Protein AF-A0A7X9EVJ6-F1 (afdb_monomer)

Mean predicted aligned error: 3.42 Å

Structure (mmCIF, N/CA/C/O backbone):
data_AF-A0A7X9EVJ6-F1
#
_entry.id   AF-A0A7X9EVJ6-F1
#
loop_
_atom_site.grou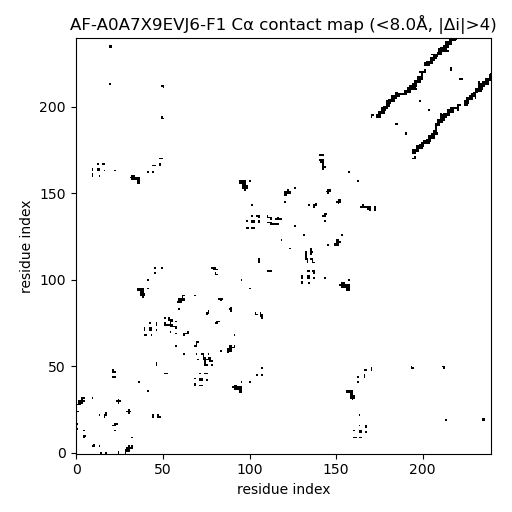p_PDB
_atom_site.id
_atom_site.type_symbol
_atom_site.label_atom_id
_atom_site.label_alt_id
_atom_site.label_comp_id
_atom_site.label_asym_id
_atom_site.label_entity_id
_atom_site.label_seq_id
_atom_site.pdbx_PDB_ins_code
_atom_site.Cartn_x
_atom_site.Cartn_y
_atom_site.Cartn_z
_atom_site.occupancy
_atom_site.B_iso_or_equiv
_atom_site.auth_seq_id
_atom_site.auth_comp_id
_atom_site.auth_asym_id
_atom_site.auth_atom_id
_atom_site.pdbx_PDB_model_num
ATOM 1 N N . MET A 1 1 ? -0.040 -19.674 9.398 1.00 83.44 1 MET A N 1
ATOM 2 C CA . MET A 1 1 ? 1.186 -18.872 9.207 1.00 83.44 1 MET A CA 1
ATOM 3 C C . MET A 1 1 ? 2.094 -19.573 8.208 1.00 83.44 1 MET A C 1
ATOM 5 O O . MET A 1 1 ? 2.160 -20.796 8.297 1.00 83.44 1 MET A O 1
ATOM 9 N N . PRO A 1 2 ? 2.725 -18.859 7.255 1.00 85.44 2 PRO A N 1
ATOM 10 C CA . PRO A 1 2 ? 3.665 -19.465 6.311 1.00 85.44 2 PRO A CA 1
ATOM 11 C C . PRO A 1 2 ? 4.888 -20.074 7.007 1.00 85.44 2 PRO A C 1
ATOM 13 O O . PRO A 1 2 ? 5.356 -19.530 8.006 1.00 85.44 2 PRO A O 1
ATOM 16 N N . ASN A 1 3 ? 5.401 -21.196 6.503 1.00 89.50 3 ASN A N 1
ATOM 17 C CA . ASN A 1 3 ? 6.496 -21.939 7.146 1.00 89.50 3 ASN A CA 1
ATOM 18 C C . ASN A 1 3 ? 7.908 -21.445 6.767 1.00 89.50 3 ASN A C 1
ATOM 20 O O . ASN A 1 3 ? 8.866 -21.718 7.486 1.00 89.50 3 ASN A O 1
ATOM 24 N N . ASP A 1 4 ? 8.035 -20.688 5.680 1.00 93.88 4 ASP A N 1
ATOM 25 C CA . ASP A 1 4 ? 9.288 -20.244 5.056 1.00 93.88 4 ASP A CA 1
ATOM 26 C C . ASP A 1 4 ? 9.713 -18.819 5.452 1.00 93.88 4 ASP A C 1
ATOM 28 O O . ASP A 1 4 ? 10.634 -18.255 4.868 1.00 93.88 4 ASP A O 1
ATOM 32 N N . ILE A 1 5 ? 9.058 -18.225 6.454 1.00 94.31 5 ILE A N 1
ATOM 33 C CA . ILE A 1 5 ? 9.383 -16.876 6.950 1.00 94.31 5 ILE A CA 1
ATOM 34 C C . ILE A 1 5 ? 10.129 -16.890 8.291 1.00 94.31 5 ILE A C 1
ATOM 36 O O . ILE A 1 5 ? 10.526 -15.840 8.796 1.00 94.31 5 ILE A O 1
ATOM 40 N N . SER A 1 6 ? 10.332 -18.060 8.904 1.00 93.19 6 SER A N 1
ATOM 41 C CA . SER A 1 6 ? 11.082 -18.174 10.161 1.00 93.19 6 SER A CA 1
ATOM 42 C C . SER A 1 6 ? 12.533 -17.711 9.977 1.00 93.19 6 SER A C 1
ATOM 44 O O . SER A 1 6 ? 13.203 -18.129 9.038 1.00 93.19 6 SER A O 1
ATOM 46 N N . GLY A 1 7 ? 13.010 -16.807 10.840 1.00 94.19 7 GLY A N 1
ATOM 47 C CA . GLY A 1 7 ? 14.344 -16.196 10.725 1.00 94.19 7 GLY A CA 1
ATOM 48 C C . GLY A 1 7 ? 14.505 -15.165 9.596 1.00 94.19 7 GLY A C 1
ATOM 49 O O . GLY A 1 7 ? 15.543 -14.512 9.519 1.00 94.19 7 GLY A O 1
ATOM 50 N N . HIS A 1 8 ? 13.490 -14.970 8.749 1.00 96.56 8 HIS A N 1
ATOM 51 C CA . HIS A 1 8 ? 13.529 -13.997 7.663 1.00 96.56 8 HIS A CA 1
ATOM 52 C C . HIS A 1 8 ? 13.356 -12.563 8.198 1.00 96.56 8 HIS A C 1
ATOM 54 O O . HIS A 1 8 ? 12.515 -12.304 9.059 1.00 96.56 8 HIS A O 1
ATOM 60 N N . TRP A 1 9 ? 14.102 -11.593 7.659 1.00 96.12 9 TRP A N 1
ATOM 61 C CA . TRP A 1 9 ? 14.088 -10.196 8.132 1.00 96.12 9 TRP A CA 1
ATOM 62 C C . TRP A 1 9 ? 12.692 -9.545 8.071 1.00 96.12 9 TRP A C 1
ATOM 64 O O . TRP A 1 9 ? 12.343 -8.722 8.913 1.00 96.12 9 TRP A O 1
ATOM 74 N N . ALA A 1 10 ? 11.870 -9.956 7.102 1.00 96.94 10 ALA A N 1
ATOM 75 C CA . ALA A 1 10 ? 10.500 -9.476 6.921 1.00 96.94 10 ALA A CA 1
ATOM 76 C C . ALA A 1 10 ? 9.439 -10.227 7.751 1.00 96.94 10 ALA A C 1
ATOM 78 O O . ALA A 1 10 ? 8.259 -9.913 7.619 1.00 96.94 10 ALA A O 1
ATOM 79 N N . HIS A 1 11 ? 9.819 -11.209 8.584 1.00 96.81 11 HIS A N 1
ATOM 80 C CA . HIS A 1 11 ? 8.883 -12.094 9.295 1.00 96.81 11 HIS A CA 1
ATOM 81 C C . HIS A 1 11 ? 7.750 -11.329 9.977 1.00 96.81 11 HIS A C 1
ATOM 83 O O . HIS A 1 11 ? 6.585 -11.588 9.694 1.00 96.81 11 HIS A O 1
ATOM 89 N N . LYS A 1 12 ? 8.090 -10.370 10.848 1.00 96.25 12 LYS A N 1
ATOM 90 C CA . LYS A 1 12 ? 7.106 -9.641 11.665 1.00 96.25 12 LYS A CA 1
ATOM 91 C C . LYS A 1 12 ? 6.096 -8.873 10.814 1.00 96.25 12 LYS A C 1
ATOM 93 O O . LYS A 1 12 ? 4.912 -8.867 11.124 1.00 96.25 12 LYS A O 1
ATOM 98 N N . HIS A 1 13 ? 6.558 -8.271 9.722 1.00 97.38 13 HIS A N 1
ATOM 99 C CA . HIS A 1 13 ? 5.696 -7.533 8.802 1.00 97.38 13 HIS A CA 1
ATOM 100 C C . HIS A 1 13 ? 4.793 -8.469 7.997 1.00 97.38 13 HIS A C 1
ATOM 102 O O . HIS A 1 13 ? 3.608 -8.199 7.823 1.00 97.38 13 HIS A O 1
ATOM 108 N N . ILE A 1 14 ? 5.325 -9.608 7.542 1.00 97.31 14 ILE A N 1
ATOM 109 C CA . ILE A 1 14 ? 4.525 -10.617 6.842 1.00 97.31 14 ILE A CA 1
ATOM 110 C C . ILE A 1 14 ? 3.455 -11.181 7.785 1.00 97.31 14 ILE A C 1
ATOM 112 O O . ILE A 1 14 ? 2.291 -11.261 7.405 1.00 97.31 14 ILE A O 1
ATOM 116 N N . GLU A 1 15 ? 3.823 -11.517 9.020 1.00 95.19 15 GLU A N 1
ATOM 117 C CA . GLU A 1 15 ? 2.893 -11.976 10.054 1.00 95.19 15 GLU A CA 1
ATOM 118 C C . GLU A 1 15 ? 1.805 -10.947 10.357 1.00 95.19 15 GLU A C 1
ATOM 120 O O . GLU A 1 15 ? 0.622 -11.285 10.303 1.00 95.19 15 GLU A O 1
ATOM 125 N N . SER A 1 16 ? 2.188 -9.687 10.569 1.00 95.00 16 SER A N 1
ATOM 126 C CA . SER A 1 16 ? 1.264 -8.566 10.755 1.00 95.00 16 SER A CA 1
ATOM 127 C C . SER A 1 16 ? 0.256 -8.467 9.606 1.00 95.00 16 SER A C 1
ATOM 129 O O . SER A 1 16 ? -0.956 -8.417 9.829 1.00 95.00 16 SER A O 1
ATOM 131 N N . MET A 1 17 ? 0.722 -8.488 8.358 1.00 95.56 17 MET A N 1
ATOM 132 C CA . MET A 1 17 ? -0.159 -8.352 7.198 1.00 95.56 17 MET A CA 1
ATOM 133 C C . MET A 1 17 ? -1.040 -9.581 6.950 1.00 95.56 17 MET A C 1
ATOM 135 O O . MET A 1 17 ? -2.153 -9.425 6.441 1.00 95.56 17 MET A O 1
ATOM 139 N N . VAL A 1 18 ? -0.577 -10.785 7.302 1.00 94.00 18 VAL A N 1
ATOM 140 C CA . VAL A 1 18 ? -1.396 -12.007 7.272 1.00 94.00 18 VAL A CA 1
ATOM 141 C C . VAL A 1 18 ? -2.488 -11.934 8.339 1.00 94.00 18 VAL A C 1
ATOM 143 O O . VAL A 1 18 ? -3.651 -12.178 8.025 1.00 94.00 18 VAL A O 1
ATOM 146 N N . ALA A 1 19 ? -2.152 -11.536 9.570 1.00 92.44 19 ALA A N 1
ATOM 147 C CA . ALA A 1 19 ? -3.117 -11.375 10.661 1.00 92.44 19 ALA A CA 1
ATOM 148 C C . ALA A 1 19 ? -4.181 -10.310 10.348 1.00 92.44 19 ALA A C 1
ATOM 150 O O . ALA A 1 19 ? -5.348 -10.458 10.701 1.00 92.44 19 ALA A O 1
ATOM 151 N N . GLN A 1 20 ? -3.792 -9.261 9.624 1.00 92.50 20 GLN A N 1
ATOM 152 C CA . GLN A 1 20 ? -4.694 -8.212 9.147 1.00 92.50 20 GLN A CA 1
ATOM 153 C C . GLN A 1 20 ? -5.499 -8.608 7.893 1.00 92.50 20 GLN A C 1
ATOM 155 O O . GLN A 1 20 ? -6.314 -7.816 7.423 1.00 92.50 20 GLN A O 1
ATOM 160 N N . GLY A 1 21 ? -5.285 -9.807 7.339 1.00 90.19 21 GLY A N 1
ATOM 161 C CA . GLY A 1 21 ? -5.998 -10.316 6.163 1.00 90.19 21 GLY A CA 1
ATOM 162 C C . GLY A 1 21 ? -5.628 -9.629 4.843 1.00 90.19 21 GLY A C 1
ATOM 163 O O . GLY A 1 21 ? -6.365 -9.735 3.864 1.00 90.19 21 GLY A O 1
ATOM 164 N N . VAL A 1 22 ? -4.504 -8.907 4.798 1.00 91.12 22 VAL A N 1
ATOM 165 C CA . VAL A 1 22 ? -4.089 -8.115 3.628 1.00 91.12 22 VAL A CA 1
ATOM 166 C C . VAL A 1 22 ? -3.344 -8.971 2.606 1.00 91.12 22 VAL A C 1
ATOM 168 O O . VAL A 1 22 ? -3.509 -8.786 1.399 1.00 91.12 22 VAL A O 1
ATOM 171 N N . ILE A 1 23 ? -2.526 -9.912 3.080 1.00 92.12 23 ILE A N 1
ATOM 172 C CA . ILE A 1 23 ? -1.766 -10.843 2.240 1.00 92.12 23 ILE A CA 1
ATOM 173 C C . ILE A 1 23 ? -1.996 -12.282 2.689 1.00 92.12 23 ILE A C 1
ATOM 175 O O . ILE A 1 23 ? -2.332 -12.543 3.841 1.00 92.12 23 ILE A O 1
ATOM 179 N N . ALA A 1 24 ? -1.763 -13.220 1.776 1.00 87.06 24 ALA A N 1
ATOM 180 C CA . ALA A 1 24 ? -1.822 -14.648 2.050 1.00 87.06 24 ALA A CA 1
ATOM 181 C C . ALA A 1 24 ? -0.595 -15.372 1.474 1.00 87.06 24 ALA A C 1
ATOM 183 O O . ALA A 1 24 ? 0.042 -14.918 0.512 1.00 87.06 24 ALA A O 1
ATOM 184 N N . GLY A 1 25 ? -0.263 -16.504 2.095 1.00 83.75 25 GLY A N 1
ATOM 185 C CA . GLY A 1 25 ? 0.642 -17.496 1.523 1.00 83.75 25 GLY A CA 1
ATOM 186 C C . GLY A 1 25 ? -0.042 -18.323 0.432 1.00 83.75 25 GLY A C 1
ATOM 187 O O . GLY A 1 25 ? -1.223 -18.150 0.132 1.00 83.75 25 GLY A O 1
ATOM 188 N N . TYR A 1 26 ? 0.717 -19.231 -0.157 1.00 86.62 26 TYR A N 1
ATOM 189 C CA . TYR A 1 26 ? 0.247 -20.210 -1.122 1.00 86.62 26 TYR A CA 1
ATOM 190 C C . TYR A 1 26 ? -0.420 -21.406 -0.417 1.00 86.62 26 TYR A C 1
ATOM 192 O O . TYR A 1 26 ? -0.162 -21.650 0.766 1.00 86.62 26 TYR A O 1
ATOM 200 N N . PRO A 1 27 ? -1.247 -22.197 -1.133 1.00 87.81 27 PRO A N 1
ATOM 201 C CA . PRO A 1 27 ? -1.872 -23.402 -0.576 1.00 87.81 27 PRO A CA 1
ATOM 202 C C . PRO A 1 27 ? -0.877 -24.458 -0.069 1.00 87.81 27 PRO A C 1
ATOM 204 O O . PRO A 1 27 ? -1.240 -25.287 0.758 1.00 87.81 27 PRO A O 1
ATOM 207 N N . ASP A 1 28 ? 0.372 -24.415 -0.543 1.00 90.00 28 ASP A N 1
ATOM 208 C CA . ASP A 1 28 ? 1.472 -25.282 -0.098 1.00 90.00 28 ASP A CA 1
ATOM 209 C C . ASP A 1 28 ? 2.076 -24.867 1.263 1.00 90.00 28 ASP A C 1
ATOM 211 O O . ASP A 1 28 ? 3.003 -25.509 1.753 1.00 90.00 28 ASP A O 1
ATOM 215 N N . GLY A 1 29 ? 1.556 -23.803 1.884 1.00 88.38 29 GLY A N 1
ATOM 216 C CA . GLY A 1 29 ? 2.016 -23.293 3.174 1.00 88.38 29 GLY A CA 1
ATOM 217 C C . GLY A 1 29 ? 3.203 -22.327 3.097 1.00 88.38 29 GLY A C 1
ATOM 218 O O . GLY A 1 29 ? 3.654 -21.868 4.146 1.00 88.38 29 GLY A O 1
ATOM 219 N N . THR A 1 30 ? 3.684 -21.981 1.900 1.00 93.94 30 THR A N 1
ATOM 220 C CA . THR A 1 30 ? 4.798 -21.037 1.699 1.00 93.94 30 THR A CA 1
ATOM 221 C C . THR A 1 30 ? 4.315 -19.604 1.478 1.00 93.94 30 THR A C 1
ATOM 223 O O . THR A 1 30 ? 3.186 -19.360 1.054 1.00 93.94 30 THR A O 1
ATOM 226 N N . PHE A 1 31 ? 5.166 -18.614 1.733 1.00 95.12 31 PHE A N 1
ATOM 227 C CA . PHE A 1 31 ? 4.948 -17.223 1.347 1.00 95.12 31 PHE A CA 1
ATOM 228 C C . PHE A 1 31 ? 5.759 -16.841 0.108 1.00 95.12 31 PHE A C 1
ATOM 230 O O . PHE A 1 31 ? 5.258 -16.064 -0.711 1.00 95.12 31 PHE A O 1
ATOM 237 N N . ARG A 1 32 ? 6.955 -17.424 -0.042 1.00 96.25 32 ARG A N 1
ATOM 238 C CA . ARG A 1 32 ? 7.987 -17.130 -1.047 1.00 96.25 32 ARG A CA 1
ATOM 239 C C . ARG A 1 32 ? 8.483 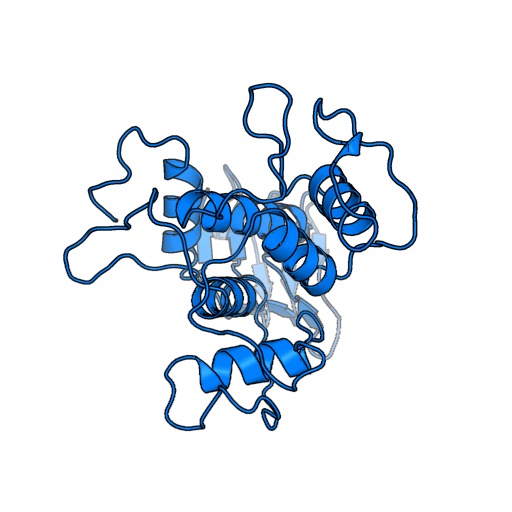-15.681 -0.946 1.00 96.25 32 ARG A C 1
ATOM 241 O O . ARG A 1 32 ? 8.273 -14.899 -1.874 1.00 96.25 32 ARG A O 1
ATOM 248 N N . PRO A 1 33 ? 9.081 -15.292 0.200 1.00 97.00 33 PRO A N 1
ATOM 249 C CA . PRO A 1 33 ? 9.426 -13.900 0.502 1.00 97.00 33 PRO A CA 1
ATOM 250 C C . PRO A 1 33 ? 10.410 -13.273 -0.496 1.00 97.00 33 PRO A C 1
ATOM 252 O O . PRO A 1 33 ? 10.288 -12.085 -0.798 1.00 97.00 33 PRO A O 1
ATOM 255 N N . ASP A 1 34 ? 11.340 -14.062 -1.030 1.00 97.38 34 ASP A N 1
ATOM 256 C CA . ASP A 1 34 ? 12.419 -13.567 -1.892 1.00 97.38 34 ASP A CA 1
ATOM 257 C C . ASP A 1 34 ? 12.065 -13.532 -3.381 1.00 97.38 34 ASP A C 1
ATOM 259 O O . ASP A 1 34 ? 12.804 -12.955 -4.178 1.00 97.38 34 ASP A O 1
ATOM 263 N N . ASN A 1 35 ? 10.915 -14.087 -3.773 1.00 97.56 35 ASN A N 1
ATOM 264 C CA . ASN A 1 35 ? 10.471 -14.025 -5.159 1.00 97.56 35 ASN A CA 1
ATOM 265 C C . ASN A 1 35 ? 10.132 -12.582 -5.540 1.00 97.56 35 ASN A C 1
ATOM 267 O O . ASN A 1 35 ? 9.437 -11.883 -4.794 1.00 97.56 35 ASN A O 1
ATOM 271 N N . ALA A 1 36 ? 10.580 -12.161 -6.723 1.00 98.25 36 ALA A N 1
ATOM 272 C CA . ALA A 1 36 ? 10.094 -10.940 -7.345 1.00 98.25 36 ALA A CA 1
ATOM 273 C C . ALA A 1 36 ? 8.582 -11.041 -7.595 1.00 98.25 36 ALA A C 1
ATOM 275 O O . ALA A 1 36 ? 8.053 -12.128 -7.840 1.00 98.25 36 ALA A O 1
ATOM 276 N N . ILE A 1 37 ? 7.894 -9.904 -7.504 1.00 97.81 37 ILE A N 1
ATOM 277 C CA . ILE A 1 37 ? 6.460 -9.819 -7.788 1.00 97.81 37 ILE A CA 1
ATOM 278 C C . ILE A 1 37 ? 6.191 -9.021 -9.055 1.00 97.81 37 ILE A C 1
ATOM 280 O O . ILE A 1 37 ? 6.915 -8.090 -9.422 1.00 97.81 37 ILE A O 1
ATOM 284 N N . THR A 1 38 ? 5.094 -9.368 -9.704 1.00 98.50 38 THR A N 1
ATOM 285 C CA . THR A 1 38 ? 4.561 -8.664 -10.863 1.00 98.50 38 THR A CA 1
ATOM 286 C C . THR A 1 38 ? 3.884 -7.351 -10.468 1.00 98.50 38 THR A C 1
ATOM 288 O O . THR A 1 38 ? 3.471 -7.133 -9.323 1.00 98.50 38 THR A O 1
ATOM 291 N N . ARG A 1 39 ? 3.714 -6.459 -11.447 1.00 98.44 39 ARG A N 1
ATOM 292 C CA . ARG A 1 39 ? 2.950 -5.214 -11.281 1.00 98.44 39 ARG A CA 1
ATOM 293 C C . ARG A 1 39 ? 1.509 -5.481 -10.844 1.00 98.44 39 ARG A C 1
ATOM 295 O O . ARG A 1 39 ? 1.000 -4.761 -9.987 1.00 98.44 39 ARG A O 1
ATOM 302 N N . ALA A 1 40 ? 0.867 -6.512 -11.394 1.00 98.31 40 ALA A N 1
ATOM 303 C CA . ALA A 1 40 ? -0.484 -6.918 -11.015 1.00 98.31 40 ALA A CA 1
ATOM 304 C C . ALA A 1 40 ? -0.574 -7.384 -9.553 1.00 98.31 40 ALA A C 1
ATOM 306 O O . ALA A 1 40 ? -1.488 -6.979 -8.831 1.00 98.31 40 ALA A O 1
ATOM 307 N N . GLU A 1 41 ? 0.388 -8.184 -9.087 1.00 97.75 41 GLU A N 1
ATOM 308 C CA . GLU A 1 41 ? 0.444 -8.620 -7.688 1.00 97.75 41 GLU A CA 1
ATOM 309 C C . GLU A 1 41 ? 0.642 -7.436 -6.741 1.00 97.75 41 GLU A C 1
ATOM 311 O O . GLU A 1 41 ? -0.086 -7.316 -5.753 1.00 97.75 41 GLU A O 1
ATOM 316 N N . PHE A 1 42 ? 1.551 -6.512 -7.066 1.00 98.31 42 PHE A N 1
ATOM 317 C CA . PHE A 1 42 ? 1.779 -5.328 -6.238 1.00 98.31 42 PHE A CA 1
ATOM 318 C C . PHE A 1 42 ? 0.540 -4.425 -6.153 1.00 98.31 42 PHE A C 1
ATOM 320 O O . PHE A 1 42 ? 0.146 -4.009 -5.063 1.00 98.31 42 PHE A O 1
ATOM 327 N N . VAL A 1 43 ? -0.133 -4.181 -7.282 1.00 98.19 43 VAL A N 1
ATOM 328 C CA . VAL A 1 43 ? -1.415 -3.457 -7.336 1.00 98.19 43 VAL A CA 1
ATOM 329 C C . VAL A 1 43 ? -2.476 -4.133 -6.465 1.00 98.19 43 VAL A C 1
ATOM 331 O O . VAL A 1 43 ? -3.159 -3.474 -5.681 1.00 98.19 43 VAL A O 1
ATOM 334 N N . SER A 1 44 ? -2.582 -5.459 -6.540 1.00 97.75 44 SER A N 1
ATOM 335 C CA . SER A 1 44 ? -3.513 -6.228 -5.716 1.00 97.75 44 SER A CA 1
ATOM 336 C C . SER A 1 44 ? -3.203 -6.074 -4.214 1.00 97.75 44 SER A C 1
ATOM 338 O O . SER A 1 44 ? -4.118 -5.924 -3.401 1.00 97.75 44 SER A O 1
ATOM 340 N N . MET A 1 45 ? -1.922 -6.030 -3.830 1.00 97.88 45 MET A N 1
ATOM 341 C CA . MET A 1 45 ? -1.499 -5.763 -2.448 1.00 97.88 45 MET A CA 1
ATOM 342 C C . MET A 1 45 ? -1.801 -4.320 -2.001 1.00 97.88 45 MET A C 1
ATOM 344 O O . MET A 1 45 ? -2.239 -4.128 -0.865 1.00 97.88 45 MET A O 1
ATOM 348 N N . ILE A 1 46 ? -1.639 -3.314 -2.872 1.00 98.31 46 ILE A N 1
ATOM 349 C CA . ILE A 1 46 ? -2.013 -1.912 -2.593 1.00 98.31 46 ILE A CA 1
ATOM 350 C C . ILE A 1 46 ? -3.527 -1.788 -2.380 1.00 98.31 46 ILE A C 1
ATOM 352 O O . ILE A 1 46 ? -3.959 -1.187 -1.395 1.00 98.31 46 ILE A O 1
ATOM 356 N N . ASN A 1 47 ? -4.341 -2.375 -3.264 1.00 97.38 47 ASN A N 1
ATOM 357 C CA . ASN A 1 47 ? -5.801 -2.304 -3.161 1.00 97.38 47 ASN A CA 1
ATOM 358 C C . ASN A 1 47 ? -6.311 -2.869 -1.835 1.00 97.38 47 ASN A C 1
ATOM 360 O O . ASN A 1 47 ? -7.135 -2.230 -1.183 1.00 97.38 47 ASN A O 1
ATOM 364 N N . ARG A 1 48 ? -5.789 -4.028 -1.408 1.00 95.81 48 ARG A N 1
ATOM 365 C CA . ARG A 1 48 ? -6.133 -4.622 -0.106 1.00 95.81 48 ARG A CA 1
ATOM 366 C C . ARG A 1 48 ? -5.613 -3.788 1.063 1.00 95.81 48 ARG A C 1
ATOM 368 O O . ARG A 1 48 ? -6.311 -3.631 2.055 1.00 95.81 48 ARG A O 1
ATOM 375 N N . SER A 1 49 ? -4.415 -3.222 0.932 1.00 96.50 49 SER A N 1
ATOM 376 C CA . SER A 1 49 ? -3.791 -2.398 1.973 1.00 96.50 49 SER A CA 1
ATOM 377 C C . SER A 1 49 ? -4.578 -1.131 2.306 1.00 96.50 49 SER A C 1
ATOM 379 O O . SER A 1 49 ? -4.606 -0.723 3.469 1.00 96.50 49 SER A O 1
ATOM 381 N N . PHE A 1 50 ? -5.197 -0.509 1.299 1.00 95.62 50 PHE A N 1
ATOM 382 C CA . PHE A 1 50 ? -5.831 0.808 1.421 1.00 95.62 50 PHE A CA 1
ATOM 383 C C . PHE A 1 50 ? -7.310 0.832 1.022 1.00 95.62 50 PHE A C 1
ATOM 385 O O . PHE A 1 50 ? -7.865 1.911 0.827 1.00 95.62 50 PHE A O 1
ATOM 392 N N . TYR A 1 51 ? -7.944 -0.340 0.934 1.00 92.50 51 TYR A N 1
ATOM 393 C CA . TYR A 1 51 ? -9.390 -0.502 0.744 1.00 92.50 51 TYR A CA 1
ATOM 394 C C . TYR A 1 51 ? -9.916 0.186 -0.526 1.00 92.50 51 TYR A C 1
ATOM 396 O O . TYR A 1 51 ? -11.000 0.772 -0.551 1.00 92.50 51 TYR A O 1
ATOM 404 N N . PHE A 1 52 ? -9.150 0.117 -1.617 1.00 94.38 52 PHE A N 1
ATOM 405 C CA . PHE A 1 52 ? -9.599 0.627 -2.911 1.00 94.38 52 PHE A CA 1
ATOM 406 C C . PHE A 1 52 ? -10.594 -0.353 -3.537 1.00 94.38 52 PHE A C 1
ATOM 408 O O . PHE A 1 52 ? -10.210 -1.332 -4.170 1.00 94.38 52 PHE A O 1
ATOM 415 N N . MET A 1 53 ? -11.889 -0.094 -3.337 1.00 90.38 53 MET A N 1
ATOM 416 C CA . MET A 1 53 ? -12.965 -1.014 -3.738 1.00 90.38 53 MET A CA 1
ATOM 417 C C . MET A 1 53 ? -13.664 -0.622 -5.043 1.00 90.38 53 MET A C 1
ATOM 419 O O . MET A 1 53 ? -14.208 -1.488 -5.731 1.00 90.38 53 MET A O 1
ATOM 423 N N . GLN A 1 54 ? -13.656 0.668 -5.387 1.00 93.12 54 GLN A N 1
ATOM 424 C CA . GLN A 1 54 ? -14.337 1.181 -6.575 1.00 93.12 54 GLN A CA 1
ATOM 425 C C . GLN A 1 54 ? -13.612 0.735 -7.841 1.00 93.12 54 GLN A C 1
ATOM 427 O O . GLN A 1 54 ? -12.393 0.842 -7.916 1.00 93.12 54 GLN A O 1
ATOM 432 N N . LYS A 1 55 ? -14.361 0.260 -8.837 1.00 92.44 55 LYS A N 1
ATOM 433 C CA . LYS A 1 55 ? -13.828 -0.195 -10.124 1.00 92.44 55 LYS A CA 1
ATOM 434 C C . LYS A 1 55 ? -14.532 0.504 -11.278 1.00 92.44 55 LYS A C 1
ATOM 436 O O . LYS A 1 55 ? -15.715 0.821 -11.179 1.00 92.44 55 LYS A O 1
ATOM 441 N N . GLY A 1 56 ? -13.796 0.713 -12.360 1.00 89.75 56 GLY A N 1
ATOM 442 C CA . GLY A 1 56 ? -14.308 1.249 -13.616 1.00 89.75 56 GLY A CA 1
ATOM 443 C C . GLY A 1 56 ? -13.914 0.365 -14.791 1.00 89.75 56 GLY A C 1
ATOM 444 O O . GLY A 1 56 ? -13.447 -0.757 -14.603 1.00 89.75 56 GLY A O 1
ATOM 445 N N . PHE A 1 57 ? -14.091 0.887 -16.000 1.00 90.75 57 PHE A N 1
ATOM 446 C CA . PHE A 1 57 ? -13.621 0.228 -17.213 1.00 90.75 57 PHE A CA 1
ATOM 447 C C . PHE A 1 57 ? -12.099 0.312 -17.314 1.00 90.75 57 PHE A C 1
ATOM 449 O O . PHE A 1 57 ? -11.511 1.366 -17.062 1.00 90.75 57 PHE A O 1
ATOM 456 N N . VAL A 1 58 ? -11.462 -0.798 -17.679 1.00 92.44 58 VAL A N 1
ATOM 457 C CA . VAL A 1 58 ? -10.027 -0.830 -17.970 1.00 92.44 58 VAL A CA 1
ATOM 458 C C . VAL A 1 58 ? -9.819 -0.522 -19.448 1.00 92.44 58 VAL A C 1
ATOM 460 O O . VAL A 1 58 ? -10.536 -1.039 -20.300 1.00 92.44 58 VAL A O 1
ATOM 463 N N . HIS A 1 59 ? -8.838 0.328 -19.750 1.00 90.38 59 HIS A N 1
ATOM 464 C CA . HIS A 1 59 ? -8.538 0.760 -21.120 1.00 90.38 59 HIS A CA 1
ATOM 465 C C . HIS A 1 59 ? -7.184 0.256 -21.637 1.00 90.38 59 HIS A C 1
ATOM 467 O O . HIS A 1 59 ? -6.728 0.707 -22.686 1.00 90.38 59 HIS A O 1
ATOM 473 N N . TYR A 1 60 ? -6.526 -0.646 -20.904 1.00 97.12 60 TYR A N 1
ATOM 474 C CA . TYR A 1 60 ? -5.236 -1.198 -21.306 1.00 97.12 60 TYR A CA 1
ATOM 475 C C . TYR A 1 60 ? -5.411 -2.373 -22.265 1.00 97.12 60 TYR A C 1
ATOM 477 O O . TYR A 1 60 ? -6.223 -3.261 -22.017 1.00 97.12 60 TYR A O 1
ATOM 485 N N . SER A 1 61 ? -4.637 -2.385 -23.349 1.00 97.19 61 SER A N 1
ATOM 486 C CA . SER A 1 61 ? -4.737 -3.403 -24.407 1.00 97.19 61 SER A CA 1
ATOM 487 C C . SER A 1 61 ? -4.295 -4.802 -23.964 1.00 97.19 61 SER A C 1
ATOM 489 O O . SER A 1 61 ? -4.678 -5.790 -24.584 1.00 97.19 61 SER A O 1
ATOM 491 N N . ASP A 1 62 ? -3.515 -4.889 -22.887 1.00 98.00 62 ASP A N 1
ATOM 492 C CA . ASP A 1 62 ? -2.965 -6.112 -22.300 1.00 98.00 62 ASP A CA 1
ATOM 493 C C . ASP A 1 62 ? -3.650 -6.514 -20.979 1.00 98.00 62 ASP A C 1
ATOM 495 O O . ASP A 1 62 ? -3.075 -7.257 -20.182 1.00 98.00 62 ASP A O 1
ATOM 499 N N . VAL A 1 63 ? -4.866 -6.009 -20.734 1.00 98.00 63 VAL A N 1
ATOM 500 C CA . VAL A 1 63 ? -5.688 -6.351 -19.565 1.00 98.00 63 VAL A CA 1
ATOM 501 C C . VAL A 1 63 ? -7.115 -6.672 -20.013 1.00 98.00 63 VAL A C 1
ATOM 503 O O . VAL A 1 63 ? -7.921 -5.775 -20.256 1.00 98.00 63 VAL A O 1
ATOM 506 N N . GLY A 1 64 ? -7.433 -7.961 -20.119 1.00 97.31 64 GLY A N 1
ATOM 507 C CA . GLY A 1 64 ? -8.748 -8.462 -20.515 1.00 97.31 64 GLY A CA 1
ATOM 508 C C . GLY A 1 64 ? -9.667 -8.743 -19.324 1.00 97.31 64 GLY A C 1
ATOM 509 O O . GLY A 1 64 ? -9.207 -9.065 -18.233 1.00 97.31 64 GLY A O 1
ATOM 510 N N . GLU A 1 65 ? -10.989 -8.681 -19.525 1.00 95.56 65 GLU A N 1
ATOM 511 C CA . GLU A 1 65 ? -11.992 -8.902 -18.459 1.00 95.56 65 GLU A CA 1
ATOM 512 C C . GLU A 1 65 ? -11.903 -10.280 -17.778 1.00 95.56 65 GLU A C 1
ATOM 514 O O . GLU A 1 65 ? -12.322 -10.430 -16.629 1.00 95.56 65 GLU A O 1
ATOM 519 N N . GLY A 1 66 ? -11.351 -11.278 -18.475 1.00 96.50 66 GLY A N 1
ATOM 520 C CA . GLY A 1 66 ? -11.124 -12.626 -17.947 1.00 96.50 66 GLY A CA 1
ATOM 521 C C . GLY A 1 66 ? -9.859 -12.777 -17.096 1.00 96.50 66 GLY A C 1
ATOM 522 O O . GLY A 1 66 ? -9.682 -13.821 -16.469 1.00 96.50 66 GLY A O 1
ATOM 523 N N . ASP A 1 67 ? -8.984 -11.769 -17.052 1.00 97.62 67 ASP A N 1
ATOM 524 C CA . ASP A 1 67 ? -7.744 -11.843 -16.286 1.00 97.62 67 ASP A CA 1
ATOM 525 C C . ASP A 1 67 ? -8.016 -11.729 -14.784 1.00 97.62 67 ASP A C 1
ATOM 527 O O . ASP A 1 67 ? -8.775 -10.871 -14.323 1.00 97.62 67 ASP A O 1
ATOM 531 N N . TRP A 1 68 ? -7.317 -12.536 -13.980 1.00 97.50 68 TRP A N 1
ATOM 532 C CA . TRP A 1 68 ? -7.453 -12.507 -12.518 1.00 97.50 68 TRP A CA 1
ATOM 533 C C . TRP A 1 68 ? -7.171 -11.113 -11.927 1.00 97.50 68 TRP A C 1
ATOM 535 O O . TRP A 1 68 ? -7.738 -10.741 -10.898 1.00 97.50 68 TRP A O 1
ATOM 545 N N . PHE A 1 69 ? -6.318 -10.329 -12.595 1.00 97.25 69 PHE A N 1
ATOM 546 C CA . PHE A 1 69 ? -5.931 -8.982 -12.188 1.00 97.25 69 PHE A CA 1
ATOM 547 C C . PHE A 1 69 ? -6.827 -7.875 -12.753 1.00 97.25 69 PHE A C 1
ATOM 549 O O . PHE A 1 69 ? -6.641 -6.722 -12.365 1.00 97.25 69 PHE A O 1
ATOM 556 N N . TYR A 1 70 ? -7.809 -8.175 -13.614 1.00 98.19 70 TYR A N 1
ATOM 557 C CA . TYR A 1 70 ? -8.648 -7.156 -14.260 1.00 98.19 70 TYR A CA 1
ATOM 558 C C . TYR A 1 70 ? -9.269 -6.191 -13.246 1.00 98.19 70 TYR A C 1
ATOM 560 O O . TYR A 1 70 ? -9.095 -4.975 -13.326 1.00 98.19 70 TYR A O 1
ATOM 568 N N 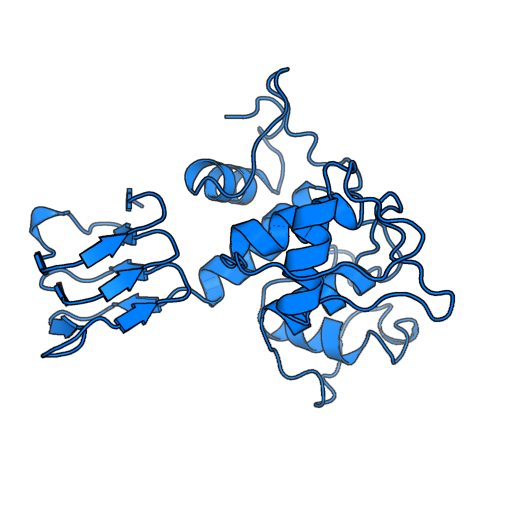. ASN A 1 71 ? -9.938 -6.739 -12.224 1.00 97.69 71 ASN A N 1
ATOM 569 C CA . ASN A 1 71 ? -10.581 -5.927 -11.189 1.00 97.69 71 ASN A CA 1
ATOM 570 C C . ASN A 1 71 ? -9.564 -5.132 -10.356 1.00 97.69 71 ASN A C 1
ATOM 572 O O . ASN A 1 71 ? -9.895 -4.057 -9.858 1.00 97.69 71 ASN A O 1
ATOM 576 N N . GLU A 1 72 ? -8.340 -5.635 -10.196 1.00 97.81 72 GLU A N 1
ATOM 577 C CA . GLU A 1 72 ? -7.305 -4.950 -9.422 1.00 97.81 72 GLU A CA 1
ATOM 578 C C . GLU A 1 72 ? -6.745 -3.750 -10.184 1.00 97.81 72 GLU A C 1
ATOM 580 O O . GLU A 1 72 ? -6.622 -2.662 -9.618 1.00 97.81 72 GLU A O 1
ATOM 585 N N . VAL A 1 73 ? -6.507 -3.912 -11.484 1.00 98.12 73 VAL A N 1
ATOM 586 C CA . VAL A 1 73 ? -6.116 -2.821 -12.381 1.00 98.12 73 VAL A CA 1
ATOM 587 C C . VAL A 1 73 ? -7.240 -1.788 -12.500 1.00 98.12 73 VAL A C 1
ATOM 589 O O . VAL A 1 73 ? -6.980 -0.589 -12.411 1.00 98.12 73 VAL A O 1
ATOM 592 N N . ALA A 1 74 ? -8.499 -2.228 -12.601 1.00 97.88 74 ALA A N 1
ATOM 593 C CA . ALA A 1 74 ? -9.665 -1.345 -12.631 1.00 97.88 74 ALA A CA 1
ATOM 594 C C . ALA A 1 74 ? -9.756 -0.454 -11.383 1.00 97.88 74 ALA A C 1
ATOM 596 O O . ALA A 1 74 ? -9.989 0.753 -11.489 1.00 97.88 74 ALA A O 1
ATOM 597 N N . ARG A 1 75 ? -9.544 -1.036 -10.197 1.00 98.06 75 ARG A N 1
ATOM 598 C CA . ARG A 1 75 ? -9.506 -0.292 -8.929 1.00 98.06 75 ARG A CA 1
ATOM 599 C C . ARG A 1 75 ? -8.345 0.678 -8.873 1.00 98.06 75 ARG A C 1
ATOM 601 O O . ARG A 1 75 ? -8.524 1.828 -8.487 1.00 98.06 75 ARG A O 1
ATOM 608 N N . A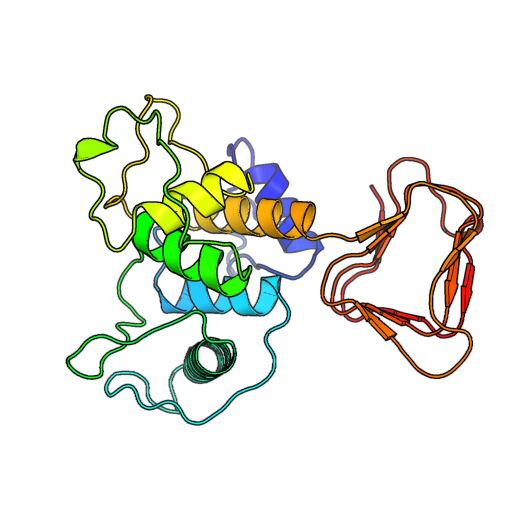LA A 1 76 ? -7.171 0.231 -9.299 1.00 97.88 76 ALA A N 1
ATOM 609 C CA . ALA A 1 76 ? -5.972 1.046 -9.295 1.00 97.88 76 ALA A CA 1
ATOM 610 C C . ALA A 1 76 ? -6.089 2.275 -10.199 1.00 97.88 76 ALA A C 1
ATOM 612 O O . ALA A 1 76 ? -5.649 3.367 -9.829 1.00 97.88 76 ALA A O 1
ATOM 613 N N . GLN A 1 77 ? -6.707 2.099 -11.370 1.00 96.62 77 GLN A N 1
ATOM 614 C CA . GLN A 1 77 ? -6.975 3.174 -12.316 1.00 96.62 77 GLN A CA 1
ATOM 615 C C . GLN A 1 77 ? -7.938 4.200 -11.712 1.00 96.62 77 GLN A C 1
ATOM 617 O O . GLN A 1 77 ? -7.648 5.393 -11.742 1.00 96.62 77 GLN A O 1
ATOM 622 N N . ILE A 1 78 ? -9.044 3.746 -11.111 1.00 96.75 78 ILE A N 1
ATOM 623 C CA . ILE A 1 78 ? -10.018 4.628 -10.448 1.00 96.75 78 ILE A CA 1
ATOM 624 C C . ILE A 1 78 ? -9.411 5.345 -9.240 1.00 96.75 78 ILE A C 1
ATOM 626 O O . ILE A 1 78 ? -9.642 6.536 -9.047 1.00 96.75 78 ILE A O 1
ATOM 630 N N . ALA A 1 79 ? -8.595 4.651 -8.450 1.00 96.62 79 ALA A N 1
ATOM 631 C CA . ALA A 1 79 ? -7.882 5.240 -7.323 1.00 96.62 79 ALA A CA 1
ATOM 632 C C . ALA A 1 79 ? -6.756 6.202 -7.759 1.00 96.62 79 ALA A C 1
ATOM 634 O O . ALA A 1 79 ? -6.237 6.950 -6.929 1.00 96.62 79 ALA A O 1
ATOM 635 N N . GLY A 1 80 ? -6.387 6.206 -9.045 1.00 96.81 80 GLY A N 1
ATOM 636 C CA . GLY A 1 80 ? -5.466 7.170 -9.647 1.00 96.81 80 GLY A CA 1
ATOM 637 C C . GLY A 1 80 ? -3.986 6.930 -9.342 1.00 96.81 80 GLY A C 1
ATOM 638 O O . GLY A 1 80 ? -3.164 7.818 -9.579 1.00 96.81 80 GLY A O 1
ATOM 639 N N . TYR A 1 81 ? -3.616 5.756 -8.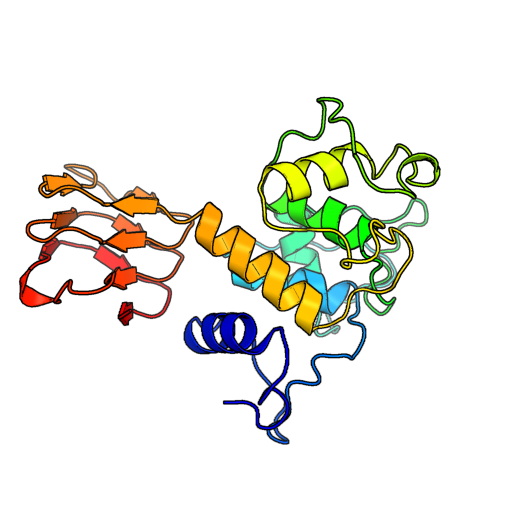817 1.00 97.88 81 TYR A N 1
ATOM 640 C CA . TYR A 1 81 ? -2.227 5.478 -8.434 1.00 97.88 81 TYR A CA 1
ATOM 641 C C . TYR A 1 81 ? -1.419 4.713 -9.489 1.00 97.88 81 TYR A C 1
ATOM 643 O O . TYR A 1 81 ? -0.195 4.621 -9.370 1.00 97.88 81 TYR A O 1
ATOM 651 N N . ILE A 1 82 ? -2.064 4.242 -10.560 1.00 97.25 82 ILE A N 1
ATOM 652 C CA . ILE A 1 82 ? -1.385 3.700 -11.744 1.00 97.25 82 ILE A CA 1
ATOM 653 C C . ILE A 1 82 ? -1.550 4.613 -12.957 1.00 97.25 82 ILE A C 1
ATOM 655 O O . ILE A 1 82 ? -2.479 5.411 -13.059 1.00 97.25 82 ILE A O 1
ATOM 659 N N . LYS A 1 83 ? -0.617 4.475 -13.897 1.00 90.44 83 LYS A N 1
ATOM 660 C CA . LYS A 1 83 ? -0.692 5.036 -15.243 1.00 90.44 83 LYS A CA 1
ATOM 661 C C . LYS A 1 83 ? -0.136 3.983 -16.200 1.00 90.44 83 LYS A C 1
ATOM 663 O O . LYS A 1 83 ? 0.861 3.340 -15.867 1.00 90.44 83 LYS A O 1
ATOM 668 N N . GLY A 1 84 ? -0.789 3.805 -17.344 1.00 89.38 84 GLY A N 1
ATOM 669 C CA . GLY A 1 84 ? -0.282 2.941 -18.406 1.00 89.38 84 GLY A CA 1
ATOM 670 C C . GLY A 1 84 ? 0.881 3.575 -19.154 1.00 89.38 84 GLY A C 1
ATOM 671 O O . GLY A 1 84 ? 1.223 4.747 -18.960 1.00 89.38 84 GLY A O 1
ATOM 672 N N . ASN A 1 85 ? 1.467 2.782 -20.030 1.00 92.50 85 ASN A N 1
ATOM 673 C CA . ASN A 1 85 ? 2.508 3.198 -20.944 1.00 92.50 85 ASN A CA 1
ATOM 674 C C . ASN A 1 85 ? 1.914 3.979 -22.133 1.00 92.50 85 ASN A C 1
ATOM 676 O O . ASN A 1 85 ? 0.714 3.883 -22.405 1.00 92.50 85 ASN A O 1
ATOM 680 N N . PRO A 1 86 ? 2.739 4.752 -22.865 1.00 93.50 86 PRO A N 1
ATOM 681 C CA . PRO A 1 86 ? 2.289 5.496 -24.045 1.00 93.50 86 PRO A CA 1
ATOM 682 C C . PRO A 1 86 ? 1.683 4.627 -25.158 1.00 93.50 86 PRO A C 1
ATOM 684 O O . PRO A 1 86 ? 0.896 5.132 -25.951 1.00 93.50 86 PRO A O 1
ATOM 687 N N . ASP A 1 87 ? 2.032 3.340 -25.211 1.00 95.06 87 ASP A N 1
ATOM 688 C CA . ASP A 1 87 ? 1.505 2.355 -26.165 1.00 95.06 87 ASP A CA 1
ATOM 689 C C . ASP A 1 87 ? 0.138 1.765 -25.755 1.00 95.06 87 ASP A C 1
ATOM 691 O O . ASP A 1 87 ? -0.392 0.894 -26.440 1.00 95.06 87 ASP A O 1
ATOM 695 N N . GLY A 1 88 ? -0.441 2.230 -24.642 1.00 95.31 88 GLY A N 1
ATOM 696 C CA . GLY A 1 88 ? -1.724 1.751 -24.132 1.00 95.31 88 GLY A CA 1
ATOM 697 C C . GLY A 1 88 ? -1.637 0.477 -23.288 1.00 95.31 88 GLY A C 1
ATOM 698 O O . GLY A 1 88 ? -2.680 -0.061 -22.929 1.00 95.31 88 GLY A O 1
ATOM 699 N N . THR A 1 89 ? -0.441 -0.000 -22.933 1.00 97.94 89 THR A N 1
ATOM 700 C CA . THR A 1 89 ? -0.261 -1.187 -22.073 1.00 97.94 89 THR A CA 1
ATOM 701 C C . THR A 1 89 ? -0.131 -0.835 -20.587 1.00 97.94 89 THR A C 1
ATOM 703 O O . THR A 1 89 ? 0.253 0.279 -20.220 1.00 97.94 89 THR A O 1
ATOM 706 N N . PHE A 1 90 ? -0.408 -1.794 -19.700 1.00 97.94 90 PHE A N 1
ATOM 707 C CA . PHE A 1 90 ? -0.095 -1.719 -18.266 1.00 97.94 90 PHE A CA 1
ATOM 708 C C . PHE A 1 90 ? 1.093 -2.607 -17.857 1.00 97.94 90 PHE A C 1
ATOM 710 O O . PHE A 1 90 ? 1.777 -2.303 -16.871 1.00 97.94 90 PHE A O 1
ATOM 717 N N . LEU A 1 91 ? 1.359 -3.666 -18.621 1.00 98.06 91 LEU A N 1
ATOM 718 C CA . LEU A 1 91 ? 2.334 -4.730 -18.385 1.00 98.06 91 LEU A CA 1
ATOM 719 C C . LEU A 1 91 ? 2.091 -5.480 -17.061 1.00 98.06 91 LEU A C 1
ATOM 721 O O . LEU A 1 91 ? 2.989 -5.530 -16.219 1.00 98.06 91 LEU A O 1
ATOM 725 N N . PRO A 1 92 ? 0.897 -6.066 -16.838 1.00 98.12 92 PRO A N 1
ATOM 726 C CA . PRO A 1 92 ? 0.506 -6.648 -15.550 1.00 98.12 92 PRO A CA 1
ATOM 727 C C . PRO A 1 92 ? 1.448 -7.757 -15.072 1.00 98.12 92 PRO A C 1
ATOM 729 O O . PRO A 1 92 ? 1.746 -7.821 -13.882 1.00 98.12 92 PRO A O 1
ATOM 732 N N . ASN A 1 93 ? 1.953 -8.579 -15.996 1.00 98.31 93 ASN A N 1
ATOM 733 C CA . ASN A 1 93 ? 2.809 -9.732 -15.702 1.00 98.31 93 ASN A CA 1
ATOM 734 C C . ASN A 1 93 ? 4.308 -9.393 -15.635 1.00 98.31 93 ASN A C 1
ATOM 736 O O . ASN A 1 93 ? 5.119 -10.268 -15.350 1.00 98.31 93 ASN A O 1
ATOM 740 N N . LYS A 1 94 ? 4.701 -8.143 -15.911 1.00 98.31 94 LYS A N 1
ATOM 741 C CA . LYS A 1 94 ? 6.096 -7.711 -15.775 1.00 98.31 94 LYS A CA 1
ATOM 742 C C . LYS A 1 94 ? 6.429 -7.559 -14.291 1.00 98.31 94 LYS A C 1
ATOM 744 O O . LYS A 1 94 ? 5.651 -6.959 -13.545 1.00 98.31 94 LYS A O 1
ATOM 749 N N . GLU A 1 95 ? 7.591 -8.055 -13.878 1.00 98.69 95 GLU A N 1
ATOM 750 C CA . GLU A 1 95 ? 8.127 -7.825 -12.534 1.00 98.69 95 GLU A CA 1
ATOM 751 C C . GLU A 1 95 ? 8.322 -6.325 -12.277 1.00 98.69 95 GLU A C 1
ATOM 753 O O . GLU A 1 95 ? 8.760 -5.571 -13.155 1.00 98.69 95 GLU A O 1
ATOM 758 N N . ILE A 1 96 ? 7.951 -5.877 -11.078 1.00 98.56 96 ILE A N 1
ATOM 759 C CA . ILE A 1 96 ? 8.010 -4.463 -10.714 1.00 98.56 96 ILE A CA 1
ATOM 760 C C . ILE A 1 96 ? 9.378 -4.107 -10.131 1.00 98.56 96 ILE A C 1
ATOM 762 O O . ILE A 1 96 ? 9.921 -4.809 -9.279 1.00 98.56 96 ILE A O 1
ATOM 766 N N . THR A 1 97 ? 9.933 -2.978 -10.560 1.00 98.56 97 THR A N 1
ATOM 767 C CA . THR A 1 97 ? 11.151 -2.411 -9.969 1.00 98.56 97 THR A CA 1
ATOM 768 C C . THR A 1 97 ? 10.845 -1.622 -8.694 1.00 98.56 97 THR A C 1
ATOM 770 O O . THR A 1 97 ? 9.734 -1.123 -8.494 1.00 98.56 97 THR A O 1
ATOM 773 N N . ARG A 1 98 ? 11.846 -1.437 -7.830 1.00 98.31 98 ARG A N 1
ATOM 774 C CA . ARG A 1 98 ? 11.708 -0.663 -6.585 1.00 98.31 98 ARG A CA 1
ATOM 775 C C . ARG A 1 98 ? 11.260 0.783 -6.821 1.00 98.31 98 ARG A C 1
ATOM 777 O O . ARG A 1 98 ? 10.443 1.292 -6.057 1.00 98.31 98 ARG A O 1
ATOM 784 N N . GLN A 1 99 ? 11.734 1.439 -7.881 1.00 98.50 99 GLN A N 1
ATOM 785 C CA . GLN A 1 99 ? 11.297 2.800 -8.224 1.00 98.50 99 GLN A CA 1
ATOM 786 C C . GLN A 1 99 ? 9.848 2.855 -8.740 1.00 98.50 99 GLN A C 1
ATOM 788 O O . GLN A 1 99 ? 9.115 3.789 -8.417 1.00 98.50 99 GLN A O 1
ATOM 793 N N . GLU A 1 100 ? 9.396 1.849 -9.501 1.00 98.56 100 GLU A N 1
ATOM 794 C CA . GLU A 1 100 ? 7.995 1.758 -9.937 1.00 98.56 100 GLU A CA 1
ATOM 795 C C . GLU A 1 100 ? 7.074 1.526 -8.730 1.00 98.56 100 GLU A C 1
ATOM 797 O O . GLU A 1 100 ? 6.034 2.181 -8.621 1.00 98.56 100 GLU A O 1
ATOM 802 N N . ALA A 1 101 ? 7.485 0.663 -7.792 1.00 98.75 101 ALA A N 1
ATOM 803 C CA . ALA A 1 101 ? 6.766 0.427 -6.543 1.00 98.75 101 ALA A CA 1
ATOM 804 C C . ALA A 1 101 ? 6.654 1.708 -5.698 1.00 98.75 101 ALA A C 1
ATOM 806 O O . ALA A 1 101 ? 5.560 2.054 -5.250 1.00 98.75 101 ALA A O 1
ATOM 807 N N . ALA A 1 102 ? 7.751 2.463 -5.560 1.00 98.69 102 ALA A N 1
ATOM 808 C CA . ALA A 1 102 ? 7.767 3.751 -4.864 1.00 98.69 102 ALA A CA 1
ATOM 809 C C . ALA A 1 102 ? 6.787 4.761 -5.480 1.00 98.69 102 ALA A C 1
ATOM 811 O O . ALA A 1 102 ? 6.041 5.423 -4.761 1.00 98.69 102 ALA A O 1
ATOM 812 N N . VAL A 1 103 ? 6.740 4.853 -6.812 1.00 98.62 103 VAL A N 1
ATOM 813 C CA . VAL A 1 103 ? 5.839 5.771 -7.527 1.00 98.62 103 VAL A CA 1
ATOM 814 C C . VAL A 1 103 ? 4.374 5.393 -7.329 1.00 98.62 103 VAL A C 1
ATOM 816 O O . VAL A 1 103 ? 3.554 6.272 -7.055 1.00 98.62 103 VAL A O 1
ATOM 819 N N . MET A 1 104 ? 4.031 4.107 -7.436 1.00 98.75 104 MET A N 1
ATOM 820 C CA . MET A 1 104 ? 2.662 3.644 -7.183 1.00 98.75 104 MET A CA 1
ATOM 821 C C . MET A 1 104 ? 2.255 3.876 -5.723 1.00 98.75 104 MET A C 1
ATOM 823 O O . MET A 1 104 ? 1.167 4.389 -5.466 1.00 98.75 104 MET A O 1
ATOM 827 N N . LEU A 1 105 ? 3.138 3.564 -4.769 1.00 98.75 105 LEU A N 1
ATOM 828 C CA . LEU A 1 105 ? 2.863 3.720 -3.343 1.00 98.75 105 LEU A CA 1
ATOM 829 C C . LEU A 1 105 ? 2.715 5.194 -2.939 1.00 98.75 105 LEU A C 1
ATOM 831 O O . LEU A 1 105 ? 1.767 5.535 -2.234 1.00 98.75 105 LEU A O 1
ATOM 835 N N . ALA A 1 106 ? 3.587 6.082 -3.430 1.00 98.56 106 ALA A N 1
ATOM 836 C CA . ALA A 1 106 ? 3.490 7.520 -3.178 1.00 98.56 106 ALA A CA 1
ATOM 837 C C . ALA A 1 106 ? 2.134 8.082 -3.628 1.00 98.56 106 ALA A C 1
ATOM 839 O O . ALA A 1 106 ? 1.489 8.822 -2.885 1.00 98.56 106 ALA A O 1
ATOM 840 N N . LYS A 1 107 ? 1.668 7.685 -4.820 1.00 98.50 107 LYS A N 1
ATOM 841 C CA . LYS A 1 107 ? 0.365 8.105 -5.350 1.00 98.50 107 LYS A CA 1
ATOM 842 C C . LYS A 1 107 ? -0.804 7.505 -4.574 1.00 98.50 107 LYS A C 1
ATOM 844 O O . LYS A 1 107 ? -1.741 8.231 -4.253 1.00 98.50 107 LYS A O 1
ATOM 849 N N . ALA A 1 108 ? -0.741 6.219 -4.228 1.00 98.12 108 ALA A N 1
ATOM 850 C CA . ALA A 1 108 ? -1.769 5.551 -3.427 1.00 98.12 108 ALA A CA 1
ATOM 851 C C . ALA A 1 108 ? -1.950 6.221 -2.053 1.00 98.12 108 ALA A C 1
ATOM 853 O O . ALA A 1 108 ? -3.068 6.369 -1.558 1.00 98.12 108 ALA A O 1
ATOM 854 N N . LEU A 1 109 ? -0.848 6.681 -1.461 1.00 97.19 109 LEU A N 1
ATOM 855 C CA . LEU A 1 109 ? -0.824 7.422 -0.202 1.00 97.19 109 LEU A CA 1
ATOM 856 C C . LEU A 1 109 ? -1.098 8.926 -0.364 1.00 97.19 109 LEU A C 1
ATOM 858 O O . LEU A 1 109 ? -1.221 9.619 0.644 1.00 97.19 109 LEU A O 1
ATOM 862 N N . ARG A 1 110 ? -1.215 9.427 -1.603 1.00 96.94 110 ARG A N 1
ATOM 863 C CA . ARG A 1 110 ? -1.352 10.855 -1.938 1.00 96.94 110 ARG A CA 1
ATOM 864 C C . ARG A 1 110 ? -0.256 11.719 -1.299 1.00 96.94 110 ARG A C 1
ATOM 866 O O . ARG A 1 110 ? -0.529 12.808 -0.801 1.00 96.94 110 ARG A O 1
ATOM 873 N N . LEU A 1 111 ? 0.977 11.213 -1.284 1.00 97.19 111 LEU A N 1
ATOM 874 C CA . LEU A 1 111 ? 2.125 11.962 -0.776 1.00 97.19 111 LEU A CA 1
ATOM 875 C C . LEU A 1 111 ? 2.475 13.112 -1.724 1.00 97.19 111 LEU A C 1
ATOM 877 O O . LEU A 1 111 ? 2.288 13.009 -2.937 1.00 97.19 111 LEU A O 1
ATOM 881 N N . ASP A 1 112 ? 3.034 14.189 -1.175 1.00 96.00 112 ASP A N 1
ATOM 882 C CA . ASP A 1 112 ? 3.595 15.265 -1.987 1.00 96.00 112 ASP A CA 1
ATOM 883 C C . ASP A 1 112 ? 4.856 14.780 -2.715 1.00 96.00 112 ASP A C 1
ATOM 885 O O . ASP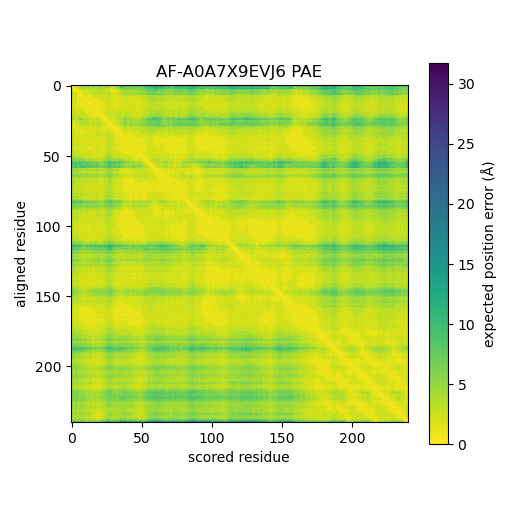 A 1 112 ? 5.885 14.512 -2.095 1.00 96.00 112 ASP A O 1
ATOM 889 N N . THR A 1 113 ? 4.763 14.684 -4.042 1.00 95.44 113 THR A N 1
ATOM 890 C CA . THR A 1 113 ? 5.882 14.366 -4.942 1.00 95.44 113 THR A CA 1
ATOM 891 C C . THR A 1 113 ? 6.308 15.566 -5.792 1.00 95.44 113 THR A C 1
ATOM 893 O O . THR A 1 113 ? 7.019 15.399 -6.783 1.00 95.44 113 THR A O 1
ATOM 896 N N . THR A 1 114 ? 5.833 16.769 -5.465 1.00 93.31 114 THR A N 1
ATOM 897 C CA . THR A 1 114 ? 6.197 18.012 -6.166 1.00 93.31 114 THR A CA 1
ATOM 898 C C . THR A 1 114 ? 7.435 18.658 -5.554 1.00 93.31 114 THR A C 1
ATOM 900 O O . THR A 1 114 ? 8.247 19.245 -6.267 1.00 93.31 114 THR A O 1
ATOM 903 N N . SER A 1 115 ? 7.622 18.480 -4.246 1.00 89.38 115 SER A N 1
ATOM 904 C CA . SER A 1 115 ? 8.791 18.960 -3.519 1.00 89.38 115 SER A CA 1
ATOM 905 C C . SER A 1 115 ? 10.031 18.109 -3.800 1.00 89.38 115 SER A C 1
ATOM 907 O O . SER A 1 115 ? 10.003 16.884 -3.663 1.00 89.38 115 SER A O 1
ATOM 909 N N . TYR A 1 116 ? 11.149 18.766 -4.114 1.00 92.38 116 TYR A N 1
ATOM 910 C CA . TYR A 1 116 ? 12.453 18.109 -4.158 1.00 92.38 116 TYR A CA 1
ATOM 911 C C . TYR A 1 116 ? 12.901 17.720 -2.744 1.00 92.38 116 TYR A C 1
ATOM 913 O O . TYR A 1 116 ? 12.925 18.553 -1.834 1.00 92.38 116 TYR A O 1
ATOM 921 N N . ILE A 1 117 ? 13.275 16.454 -2.563 1.00 92.69 117 ILE A N 1
ATOM 922 C CA . ILE A 1 117 ? 13.774 15.910 -1.295 1.00 92.69 117 ILE A CA 1
ATOM 923 C C . ILE A 1 117 ? 15.180 15.363 -1.551 1.00 92.69 117 ILE A C 1
ATOM 925 O O . ILE A 1 117 ? 15.297 14.365 -2.263 1.00 92.69 117 ILE A O 1
ATOM 929 N N . PRO A 1 118 ? 16.243 15.969 -0.987 1.00 93.62 118 PRO A N 1
ATOM 930 C CA . PRO A 1 118 ? 17.599 15.460 -1.153 1.00 93.62 118 PRO A CA 1
ATOM 931 C C . PRO A 1 118 ? 17.718 14.018 -0.649 1.00 93.62 118 PRO A C 1
ATOM 933 O O . PRO A 1 118 ? 17.508 13.743 0.534 1.00 93.62 118 PRO A O 1
ATOM 936 N N . LEU A 1 119 ? 18.065 13.099 -1.548 1.00 96.19 119 LEU A N 1
ATOM 937 C CA . LEU A 1 119 ? 18.347 11.708 -1.209 1.00 96.19 119 LEU A CA 1
ATOM 938 C C . LEU A 1 119 ? 19.827 11.536 -0.851 1.00 96.19 119 LEU A C 1
ATOM 940 O O . LEU A 1 119 ? 20.704 12.009 -1.570 1.00 96.19 119 LEU A O 1
ATOM 944 N N . THR A 1 120 ? 20.105 10.817 0.236 1.00 96.25 120 THR A N 1
ATOM 945 C CA . THR A 1 120 ? 21.469 10.538 0.724 1.00 96.25 120 THR A CA 1
ATOM 946 C C . THR A 1 120 ? 22.020 9.186 0.259 1.00 96.25 120 THR A C 1
ATOM 948 O O . THR A 1 120 ? 23.069 8.754 0.734 1.00 96.25 120 THR A O 1
ATOM 951 N N . PHE A 1 121 ? 21.329 8.509 -0.663 1.00 98.12 121 PHE A N 1
ATOM 952 C CA . PHE A 1 121 ? 21.771 7.226 -1.206 1.00 98.12 121 PHE A CA 1
ATOM 953 C C . PHE A 1 121 ? 22.985 7.386 -2.126 1.00 98.12 121 PHE A C 1
ATOM 955 O O . PHE A 1 121 ? 23.089 8.350 -2.887 1.00 98.12 121 PHE A O 1
ATOM 962 N N . THR A 1 122 ? 23.884 6.405 -2.105 1.00 98.00 122 THR A N 1
ATOM 963 C CA . THR A 1 122 ? 25.112 6.395 -2.919 1.00 98.00 122 THR A CA 1
ATOM 964 C C . THR A 1 122 ? 24.829 6.372 -4.425 1.00 98.00 122 THR A C 1
ATOM 966 O O . THR A 1 122 ? 25.614 6.888 -5.220 1.00 98.00 122 THR A O 1
ATOM 969 N N . ASP A 1 123 ? 23.680 5.827 -4.820 1.00 97.75 123 ASP A N 1
ATOM 970 C CA . ASP A 1 123 ? 23.188 5.732 -6.192 1.00 97.75 123 ASP A CA 1
ATOM 971 C C . ASP A 1 123 ? 22.148 6.808 -6.547 1.00 97.75 123 ASP A C 1
ATOM 973 O O . ASP A 1 123 ? 21.582 6.770 -7.640 1.00 97.75 123 ASP A O 1
ATOM 977 N N . ALA A 1 124 ? 21.927 7.814 -5.687 1.00 97.00 124 ALA A N 1
ATOM 978 C CA . ALA A 1 124 ? 20.899 8.839 -5.896 1.00 97.00 124 ALA A CA 1
ATOM 979 C C . ALA A 1 124 ? 21.034 9.581 -7.238 1.00 97.00 124 ALA A C 1
ATOM 981 O O . ALA A 1 124 ? 20.032 9.935 -7.853 1.00 97.00 124 ALA A O 1
ATOM 982 N N . ARG A 1 125 ? 22.267 9.770 -7.729 1.00 96.12 125 ARG A N 1
ATOM 983 C CA . ARG A 1 125 ? 22.549 10.408 -9.030 1.00 96.12 125 ARG A CA 1
ATOM 984 C C . ARG A 1 125 ? 22.079 9.604 -10.249 1.00 96.12 125 ARG A C 1
ATOM 986 O O . ARG A 1 125 ? 22.050 10.148 -11.346 1.00 96.12 125 ARG A O 1
ATOM 993 N N . TYR A 1 126 ? 21.770 8.319 -10.075 1.00 95.94 126 TYR A N 1
ATOM 994 C CA . TYR A 1 126 ? 21.288 7.429 -11.136 1.00 95.94 126 TYR A CA 1
ATOM 995 C C . TYR A 1 126 ? 19.769 7.239 -11.103 1.00 95.94 126 TYR A C 1
ATOM 997 O O . TYR A 1 126 ? 19.216 6.561 -11.968 1.00 95.94 126 TYR A O 1
ATOM 1005 N N . ILE A 1 127 ? 19.088 7.826 -10.116 1.00 97.62 127 ILE A N 1
ATOM 1006 C CA . ILE A 1 127 ? 17.633 7.789 -10.023 1.00 97.62 127 ILE A CA 1
ATOM 1007 C C . ILE A 1 127 ? 17.059 8.763 -11.063 1.00 97.62 127 ILE A C 1
ATOM 1009 O O . ILE A 1 127 ? 17.375 9.954 -11.022 1.00 97.62 127 ILE A O 1
ATOM 1013 N N . PRO A 1 128 ? 16.211 8.296 -11.993 1.00 96.56 128 PRO A N 1
ATOM 1014 C CA . PRO A 1 128 ? 15.647 9.157 -13.020 1.00 96.56 128 PRO A CA 1
ATOM 1015 C C . PRO A 1 128 ? 14.602 10.116 -12.434 1.00 96.56 128 PRO A C 1
ATOM 1017 O O . PRO A 1 128 ? 13.847 9.758 -11.523 1.00 96.56 128 PRO A O 1
ATOM 1020 N N . GLU A 1 129 ? 14.514 11.316 -13.017 1.00 95.12 129 GLU A N 1
ATOM 1021 C CA . GLU A 1 129 ? 13.675 12.433 -12.550 1.00 95.12 129 GLU A CA 1
ATOM 1022 C C . GLU A 1 129 ? 12.220 12.025 -12.277 1.00 95.12 129 GLU A C 1
ATOM 1024 O O . GLU A 1 129 ? 11.666 12.355 -11.231 1.00 95.12 129 GLU A O 1
ATOM 1029 N N . TRP A 1 130 ? 11.627 11.218 -13.165 1.00 95.62 130 TRP A N 1
ATOM 1030 C CA . TRP A 1 130 ? 10.232 10.775 -13.053 1.00 95.62 130 TRP A CA 1
ATOM 1031 C C . TRP A 1 130 ? 9.923 9.978 -11.773 1.00 95.62 130 TRP A C 1
ATOM 1033 O O . TRP A 1 130 ? 8.757 9.873 -11.389 1.00 95.62 130 TRP A O 1
ATOM 1043 N N . SER A 1 131 ? 10.942 9.406 -11.124 1.00 97.62 131 SER A N 1
ATOM 1044 C CA . SER A 1 131 ? 10.806 8.596 -9.907 1.00 97.62 131 SER A CA 1
ATOM 1045 C C . SER A 1 131 ? 11.430 9.242 -8.668 1.00 97.62 131 SER A C 1
ATOM 1047 O O . SER A 1 131 ? 11.086 8.861 -7.549 1.00 97.62 131 SER A O 1
ATOM 1049 N N . TYR A 1 132 ? 12.302 10.240 -8.847 1.00 98.06 132 TYR A N 1
ATOM 1050 C CA . TYR A 1 132 ? 13.132 10.803 -7.781 1.00 98.06 132 TYR A CA 1
ATOM 1051 C C . TYR A 1 132 ? 12.306 11.335 -6.606 1.00 98.06 132 TYR A C 1
ATOM 1053 O O . TYR A 1 132 ? 12.470 10.888 -5.470 1.00 98.06 132 TYR A O 1
ATOM 1061 N N . ASN A 1 133 ? 11.358 12.237 -6.875 1.00 97.88 133 ASN A N 1
ATOM 1062 C CA . ASN A 1 133 ? 10.549 12.832 -5.808 1.00 97.88 133 ASN A CA 1
ATOM 1063 C C . ASN A 1 133 ? 9.601 11.818 -5.161 1.00 97.88 133 ASN A C 1
ATOM 1065 O O . ASN A 1 133 ? 9.326 11.915 -3.968 1.00 97.88 133 ASN A O 1
ATOM 1069 N N . ALA A 1 134 ? 9.123 10.823 -5.913 1.00 98.31 134 ALA A N 1
ATOM 1070 C CA . ALA A 1 134 ? 8.300 9.763 -5.345 1.00 98.31 134 ALA A CA 1
ATOM 1071 C C . ALA A 1 134 ? 9.104 8.892 -4.371 1.00 98.31 134 ALA A C 1
ATOM 1073 O O . ALA A 1 134 ? 8.615 8.609 -3.280 1.00 98.31 134 ALA A O 1
ATOM 1074 N N . ILE A 1 135 ? 10.347 8.541 -4.724 1.00 98.56 135 ILE A N 1
ATOM 1075 C CA . ILE A 1 135 ? 11.289 7.848 -3.834 1.00 98.56 135 ILE A CA 1
ATOM 1076 C C . ILE A 1 135 ? 11.558 8.696 -2.586 1.00 98.56 135 ILE A C 1
ATOM 1078 O O . ILE A 1 135 ? 11.431 8.199 -1.468 1.00 98.56 135 ILE A O 1
ATOM 1082 N N . GLY A 1 136 ? 11.844 9.990 -2.755 1.00 98.25 136 GLY A N 1
ATOM 1083 C CA . GLY A 1 136 ? 11.993 10.929 -1.641 1.00 98.25 136 GLY A CA 1
ATOM 1084 C C . GLY A 1 136 ? 10.776 10.956 -0.717 1.00 98.25 136 GLY A C 1
ATOM 1085 O O . GLY A 1 136 ? 10.927 10.910 0.504 1.00 98.25 136 GLY A O 1
ATOM 1086 N N . ALA A 1 137 ? 9.569 10.966 -1.283 1.00 98.50 137 ALA A N 1
ATOM 1087 C CA . ALA A 1 137 ? 8.325 11.007 -0.528 1.00 98.50 137 ALA A CA 1
ATOM 1088 C C . ALA A 1 137 ? 8.098 9.736 0.303 1.00 98.50 137 ALA A C 1
ATOM 1090 O O . ALA A 1 137 ? 7.818 9.845 1.496 1.00 98.50 137 ALA A O 1
ATOM 1091 N N . VAL A 1 138 ? 8.261 8.538 -0.275 1.00 98.62 138 VAL A N 1
ATOM 1092 C CA . VAL A 1 138 ? 8.073 7.269 0.463 1.00 98.62 138 VAL A CA 1
ATOM 1093 C C . VAL A 1 138 ? 9.160 7.030 1.512 1.00 98.62 138 VAL A C 1
ATOM 1095 O O . VAL A 1 138 ? 8.875 6.478 2.577 1.00 98.62 138 VAL A O 1
ATOM 1098 N N . VAL A 1 139 ? 10.387 7.501 1.261 1.00 98.12 139 VAL A N 1
ATOM 1099 C CA . VAL A 1 139 ? 11.481 7.460 2.241 1.00 98.12 139 VAL A CA 1
ATOM 1100 C C . VAL A 1 139 ? 11.206 8.423 3.392 1.00 98.12 139 VAL A C 1
ATOM 1102 O O . VAL A 1 139 ? 11.279 8.024 4.552 1.00 98.12 139 VAL A O 1
ATOM 1105 N N . LYS A 1 140 ? 10.803 9.666 3.099 1.00 97.75 140 LYS A N 1
ATOM 1106 C CA . LYS A 1 140 ? 10.417 10.658 4.116 1.00 97.75 140 LYS A CA 1
ATOM 1107 C C . LYS A 1 140 ? 9.205 10.206 4.934 1.00 97.75 140 LYS A C 1
ATOM 1109 O O . LYS A 1 140 ? 9.161 10.437 6.139 1.00 97.75 140 LYS A O 1
ATOM 1114 N N . TYR A 1 141 ? 8.228 9.566 4.292 1.00 97.94 141 TYR A N 1
ATOM 1115 C CA . TYR A 1 141 ? 7.064 8.983 4.964 1.00 97.94 141 TYR A CA 1
ATOM 1116 C C . TYR A 1 141 ? 7.445 7.782 5.849 1.00 97.94 141 TYR A C 1
ATOM 1118 O O . TYR A 1 141 ? 6.743 7.463 6.810 1.00 97.94 141 TYR A O 1
ATOM 1126 N N . GLY A 1 142 ? 8.589 7.151 5.565 1.00 97.81 142 GLY A N 1
ATOM 1127 C CA . GLY A 1 142 ? 9.144 6.048 6.343 1.00 97.81 142 GLY A CA 1
ATOM 1128 C C . GLY A 1 142 ? 8.556 4.685 5.988 1.00 97.81 142 GLY A C 1
ATOM 1129 O O . GLY A 1 142 ? 8.576 3.795 6.832 1.00 97.81 142 GLY A O 1
ATOM 1130 N N . CYS A 1 143 ? 8.015 4.520 4.776 1.00 97.88 143 CYS A N 1
ATOM 1131 C CA . CYS A 1 143 ? 7.520 3.230 4.289 1.00 97.88 143 CYS A CA 1
ATOM 1132 C C . CYS A 1 143 ? 8.477 2.537 3.311 1.00 97.88 143 CYS A C 1
ATOM 1134 O O . CYS A 1 143 ? 8.281 1.373 2.996 1.00 97.88 143 CYS A O 1
ATOM 1136 N N . MET A 1 144 ? 9.539 3.203 2.857 1.00 98.06 144 MET A N 1
ATOM 1137 C CA . MET A 1 144 ? 10.625 2.564 2.109 1.00 98.06 144 MET A CA 1
ATOM 1138 C C . MET A 1 144 ? 11.983 3.067 2.598 1.00 98.06 144 MET A C 1
ATOM 1140 O O . MET A 1 144 ? 12.111 4.186 3.087 1.00 98.06 144 MET A O 1
ATOM 1144 N N . SER A 1 145 ? 13.010 2.239 2.437 1.00 96.00 145 SER A N 1
ATOM 1145 C CA . SER A 1 145 ? 14.400 2.530 2.798 1.00 96.00 145 SER A CA 1
ATOM 1146 C C . SER A 1 145 ? 15.362 1.912 1.775 1.00 96.00 145 SER A C 1
ATOM 1148 O O . SER A 1 145 ? 14.947 1.137 0.906 1.00 96.00 145 SER A O 1
ATOM 1150 N N . GLY A 1 146 ? 16.647 2.274 1.859 1.00 94.75 146 GLY A N 1
ATOM 1151 C CA . GLY A 1 146 ? 17.719 1.615 1.104 1.00 94.75 146 GLY A CA 1
ATOM 1152 C C . GLY A 1 146 ? 17.993 0.187 1.590 1.00 94.75 146 GLY A C 1
ATOM 1153 O O . GLY A 1 146 ? 17.434 -0.250 2.595 1.00 94.75 146 GLY A O 1
ATOM 1154 N N . LEU A 1 147 ? 18.865 -0.542 0.891 1.00 92.19 147 LEU A N 1
ATOM 1155 C CA . LEU A 1 147 ? 19.122 -1.968 1.158 1.00 92.19 147 LEU A CA 1
ATOM 1156 C C . LEU A 1 147 ? 20.191 -2.239 2.232 1.00 92.19 147 LEU A C 1
ATOM 1158 O O . LEU A 1 147 ? 20.518 -3.390 2.501 1.00 92.19 147 LEU A O 1
ATOM 1162 N N . GLY A 1 148 ? 20.717 -1.190 2.869 1.00 92.12 148 GLY A N 1
ATOM 1163 C CA . GLY A 1 148 ? 21.714 -1.285 3.945 1.00 92.12 148 GLY A CA 1
ATOM 1164 C C . GLY A 1 148 ? 23.168 -1.130 3.487 1.00 92.12 148 GLY A C 1
ATOM 1165 O O . GLY A 1 148 ? 24.025 -0.817 4.305 1.00 92.12 148 GLY A O 1
ATOM 1166 N N . ASP A 1 149 ? 23.439 -1.232 2.185 1.00 95.38 149 ASP A N 1
ATOM 1167 C CA . ASP A 1 149 ? 24.736 -0.941 1.546 1.00 95.38 149 ASP A CA 1
ATOM 1168 C C . ASP A 1 149 ? 24.919 0.554 1.191 1.00 95.38 149 ASP A C 1
ATOM 1170 O O . ASP A 1 149 ? 25.862 0.944 0.503 1.00 95.38 149 ASP A O 1
ATOM 1174 N N . GLY A 1 150 ? 23.991 1.401 1.643 1.00 95.62 150 GLY A N 1
ATOM 1175 C CA . GLY A 1 150 ? 23.931 2.826 1.320 1.00 95.62 150 GLY A CA 1
ATOM 1176 C C . GLY A 1 150 ? 23.204 3.157 0.012 1.00 95.62 150 GLY A C 1
ATOM 1177 O O . GLY A 1 150 ? 23.007 4.339 -0.265 1.00 95.62 150 GLY A O 1
ATOM 1178 N N . SER A 1 151 ? 22.765 2.164 -0.767 1.00 97.81 151 SER A N 1
ATOM 1179 C CA . SER A 1 151 ? 22.045 2.364 -2.031 1.00 97.81 151 SER A CA 1
ATOM 1180 C C . SER A 1 151 ? 20.526 2.191 -1.891 1.00 97.81 151 SER A C 1
ATOM 1182 O O . SER A 1 151 ? 20.027 1.534 -0.968 1.00 97.81 151 SER A O 1
ATOM 1184 N N . PHE A 1 152 ? 19.770 2.784 -2.819 1.00 98.25 152 PHE A N 1
ATOM 1185 C CA . PHE A 1 152 ? 18.333 2.537 -2.971 1.00 98.25 152 PHE A CA 1
ATOM 1186 C C . PHE A 1 152 ? 18.030 1.381 -3.935 1.00 98.25 152 PHE A C 1
ATOM 1188 O O . PHE A 1 152 ? 17.037 0.674 -3.735 1.00 98.25 152 PHE A O 1
ATOM 1195 N N . GLN A 1 153 ? 18.867 1.200 -4.959 1.00 97.94 153 GLN A N 1
ATOM 1196 C CA . GLN A 1 153 ? 18.714 0.284 -6.092 1.00 97.94 153 GLN A CA 1
ATOM 1197 C C . GLN A 1 153 ? 17.387 0.478 -6.846 1.00 97.94 153 GLN A C 1
ATOM 1199 O O . GLN A 1 153 ? 16.508 -0.386 -6.796 1.00 97.94 153 GLN A O 1
ATOM 1204 N N . PRO A 1 154 ? 17.202 1.606 -7.559 1.00 97.94 154 PRO A N 1
ATOM 1205 C CA . PRO A 1 154 ? 15.919 1.956 -8.172 1.00 97.94 154 PRO A CA 1
ATOM 1206 C C . PRO A 1 154 ? 15.439 0.942 -9.219 1.00 97.94 154 PRO A C 1
ATOM 1208 O O . PRO A 1 154 ? 14.237 0.707 -9.336 1.00 97.94 154 PRO A O 1
ATOM 1211 N N . THR A 1 155 ? 16.359 0.318 -9.957 1.00 98.12 155 THR A N 1
ATOM 1212 C CA . THR A 1 155 ? 16.059 -0.642 -11.031 1.00 98.12 155 THR A CA 1
ATOM 1213 C C . THR A 1 155 ? 16.008 -2.096 -10.567 1.00 98.12 155 THR A C 1
ATOM 1215 O O . THR A 1 155 ? 15.608 -2.952 -11.354 1.00 98.12 155 THR A O 1
ATOM 1218 N N . ALA A 1 156 ? 16.382 -2.394 -9.319 1.00 98.12 156 ALA A N 1
ATOM 1219 C CA . ALA A 1 156 ? 16.273 -3.747 -8.786 1.00 98.12 156 ALA A CA 1
ATOM 1220 C C . ALA A 1 156 ? 14.800 -4.159 -8.661 1.00 98.12 156 ALA A C 1
ATOM 1222 O O . ALA A 1 156 ? 13.925 -3.329 -8.386 1.00 98.12 156 ALA A O 1
ATOM 1223 N N . LEU A 1 157 ? 14.532 -5.447 -8.870 1.00 98.50 157 LEU A N 1
ATOM 1224 C CA . LEU A 1 157 ? 13.195 -6.018 -8.749 1.00 98.50 157 LEU A CA 1
ATOM 1225 C C . LEU A 1 157 ? 12.736 -6.009 -7.291 1.00 98.50 157 LEU A C 1
ATOM 1227 O O . LEU A 1 157 ? 13.527 -6.221 -6.370 1.00 98.50 157 LEU A O 1
ATOM 1231 N N . CYS A 1 158 ? 11.449 -5.755 -7.083 1.00 97.94 158 CYS A N 1
ATOM 1232 C CA . CYS A 1 158 ? 10.853 -5.768 -5.761 1.00 97.94 158 CYS A CA 1
ATOM 1233 C C . CYS A 1 158 ? 10.437 -7.192 -5.384 1.00 97.94 158 CYS A C 1
ATOM 1235 O O . CYS A 1 158 ? 9.631 -7.809 -6.083 1.00 97.94 158 CYS A O 1
ATOM 1237 N N . SER A 1 159 ? 10.965 -7.703 -4.269 1.00 97.94 159 SER A N 1
ATOM 1238 C CA . SER A 1 159 ? 10.533 -8.996 -3.737 1.00 97.94 159 SER A CA 1
ATOM 1239 C C . SER A 1 159 ? 9.197 -8.896 -3.000 1.00 97.94 159 SER A C 1
ATOM 1241 O O . SER A 1 159 ? 8.804 -7.831 -2.509 1.00 97.94 159 SER A O 1
ATOM 1243 N N . LYS A 1 160 ? 8.509 -10.029 -2.849 1.00 97.56 160 LYS A N 1
ATOM 1244 C CA . LYS A 1 160 ? 7.250 -10.115 -2.100 1.00 97.56 160 LYS A CA 1
ATOM 1245 C C . LYS A 1 160 ? 7.413 -9.665 -0.644 1.00 97.56 160 LYS A C 1
ATOM 1247 O O . LYS A 1 160 ? 6.528 -9.007 -0.100 1.00 97.56 160 LYS A O 1
ATOM 1252 N N . ALA A 1 161 ? 8.555 -9.962 -0.021 1.00 97.75 161 ALA A N 1
ATOM 1253 C CA . ALA A 1 161 ? 8.899 -9.477 1.312 1.00 97.75 161 ALA A CA 1
ATOM 1254 C C . ALA A 1 161 ? 9.073 -7.957 1.362 1.00 97.75 161 ALA A C 1
ATOM 1256 O O . ALA A 1 161 ? 8.543 -7.316 2.266 1.00 97.75 161 ALA A O 1
ATOM 1257 N N . GLN A 1 162 ? 9.768 -7.361 0.388 1.00 98.25 162 GLN A N 1
ATOM 1258 C CA . GLN A 1 162 ? 9.906 -5.904 0.317 1.00 98.25 162 GLN A CA 1
ATOM 1259 C C . GLN A 1 162 ? 8.547 -5.221 0.148 1.00 98.25 162 GLN A C 1
ATOM 1261 O O . GLN A 1 162 ? 8.277 -4.231 0.827 1.00 98.25 162 GLN A O 1
ATOM 1266 N N . ALA A 1 163 ? 7.681 -5.769 -0.709 1.00 98.25 163 ALA A N 1
ATOM 1267 C CA . ALA A 1 163 ? 6.319 -5.283 -0.902 1.00 98.25 163 ALA A CA 1
ATOM 1268 C C . ALA A 1 163 ? 5.478 -5.381 0.377 1.00 98.25 163 ALA A C 1
ATOM 1270 O O . ALA A 1 163 ? 4.791 -4.424 0.728 1.00 98.25 163 ALA A O 1
ATOM 1271 N N . ALA A 1 164 ? 5.560 -6.500 1.102 1.00 98.12 164 ALA A N 1
ATOM 1272 C CA . ALA A 1 164 ? 4.879 -6.648 2.384 1.00 98.12 164 ALA A CA 1
ATOM 1273 C C . ALA A 1 164 ? 5.370 -5.598 3.396 1.00 98.12 164 ALA A C 1
ATOM 1275 O O . ALA A 1 164 ? 4.577 -4.851 3.955 1.00 98.12 164 ALA A O 1
ATOM 1276 N N . VAL A 1 165 ? 6.684 -5.459 3.570 1.00 98.56 165 VAL A N 1
ATOM 1277 C CA . VAL A 1 165 ? 7.255 -4.524 4.550 1.00 98.56 165 VAL A CA 1
ATOM 1278 C C . VAL A 1 165 ? 6.867 -3.081 4.246 1.00 98.56 165 VAL A C 1
ATOM 1280 O O . VAL A 1 165 ? 6.422 -2.371 5.145 1.00 98.56 165 VAL A O 1
ATOM 1283 N N . MET A 1 166 ? 6.977 -2.639 2.988 1.00 98.38 166 MET A N 1
ATOM 1284 C CA . MET A 1 166 ? 6.641 -1.251 2.657 1.00 98.38 166 MET A CA 1
ATOM 1285 C C . MET A 1 166 ? 5.155 -0.936 2.853 1.00 98.38 166 MET A C 1
ATOM 1287 O O . MET A 1 166 ? 4.805 0.169 3.269 1.00 98.38 166 MET A O 1
ATOM 1291 N N . LEU A 1 167 ? 4.272 -1.901 2.586 1.00 98.50 167 LEU A N 1
ATOM 1292 C CA . LEU A 1 167 ? 2.832 -1.726 2.757 1.00 98.50 167 LEU A CA 1
ATOM 1293 C C . LEU A 1 167 ? 2.411 -1.807 4.223 1.00 98.50 167 LEU A C 1
ATOM 1295 O O . LEU A 1 167 ? 1.564 -1.020 4.639 1.00 98.50 167 LEU A O 1
ATOM 1299 N N . ASP A 1 168 ? 3.014 -2.694 5.013 1.00 98.31 168 ASP A N 1
ATOM 1300 C CA . ASP A 1 168 ? 2.774 -2.764 6.455 1.00 98.31 168 ASP A CA 1
ATOM 1301 C C . ASP A 1 168 ? 3.176 -1.448 7.131 1.00 98.31 168 ASP A C 1
ATOM 1303 O O . ASP A 1 168 ? 2.339 -0.794 7.753 1.00 98.31 168 ASP A O 1
ATOM 1307 N N . LEU A 1 169 ? 4.400 -0.966 6.873 1.00 98.50 169 LEU A N 1
ATOM 1308 C CA . LEU A 1 169 ? 4.878 0.329 7.368 1.00 98.50 169 LEU A CA 1
ATOM 1309 C C . LEU A 1 169 ? 3.975 1.483 6.916 1.00 98.50 169 LEU A C 1
ATOM 1311 O O . LEU A 1 169 ? 3.632 2.358 7.709 1.00 98.50 169 LEU A O 1
ATOM 1315 N N . ALA A 1 170 ? 3.548 1.496 5.650 1.00 98.25 170 ALA A N 1
ATOM 1316 C CA . ALA A 1 170 ? 2.636 2.522 5.156 1.00 98.25 170 ALA A CA 1
ATOM 1317 C C . ALA A 1 170 ? 1.284 2.509 5.891 1.00 98.25 170 ALA A C 1
ATOM 1319 O O . ALA A 1 170 ? 0.741 3.570 6.205 1.00 98.25 170 ALA A O 1
ATOM 1320 N N . ARG A 1 171 ? 0.741 1.324 6.191 1.00 97.19 171 ARG A N 1
ATOM 1321 C CA . ARG A 1 171 ? -0.523 1.175 6.928 1.00 97.19 171 ARG A CA 1
ATOM 1322 C C . ARG A 1 171 ? -0.382 1.580 8.391 1.00 97.19 171 ARG A C 1
ATOM 1324 O O . ARG A 1 171 ? -1.271 2.259 8.898 1.00 97.19 171 ARG A O 1
ATOM 1331 N N . GLU A 1 172 ? 0.735 1.250 9.037 1.00 96.19 172 GLU A N 1
ATOM 1332 C CA . GLU A 1 172 ? 1.053 1.716 10.391 1.00 96.19 172 GLU A CA 1
ATOM 1333 C C . GLU A 1 172 ? 1.140 3.244 10.462 1.00 96.19 172 GLU A C 1
ATOM 1335 O O . GLU A 1 172 ? 0.548 3.859 11.348 1.00 96.19 172 GLU A O 1
ATOM 1340 N N . LYS A 1 173 ? 1.830 3.879 9.505 1.00 96.56 173 LYS A N 1
ATOM 1341 C CA . LYS A 1 173 ? 1.968 5.345 9.445 1.00 96.56 173 LYS A CA 1
ATOM 1342 C C . LYS A 1 173 ? 0.650 6.061 9.150 1.00 96.56 173 LYS A C 1
ATOM 1344 O O . LYS A 1 173 ? 0.454 7.178 9.622 1.00 96.56 173 LYS A O 1
ATOM 1349 N N . LYS A 1 174 ? -0.244 5.439 8.376 1.00 96.00 174 LYS A N 1
ATOM 1350 C CA . LYS A 1 174 ? -1.568 5.988 8.040 1.00 96.00 174 LYS A CA 1
ATOM 1351 C C . LYS A 1 174 ? -2.610 5.760 9.146 1.00 96.00 174 LYS A C 1
ATOM 1353 O O . LYS A 1 174 ? -3.680 6.370 9.110 1.00 96.00 174 LYS A O 1
ATOM 1358 N N . ALA A 1 175 ? -2.340 4.872 10.103 1.00 97.06 175 ALA A N 1
ATOM 1359 C CA . ALA A 1 175 ? -3.291 4.533 11.151 1.00 97.06 175 ALA A CA 1
ATOM 1360 C C . ALA A 1 175 ? -3.641 5.748 12.022 1.00 97.06 175 ALA A C 1
ATOM 1362 O O . ALA A 1 175 ? -2.776 6.539 12.403 1.00 97.06 175 ALA A O 1
ATOM 1363 N N . TRP A 1 176 ? -4.917 5.877 12.383 1.00 97.75 176 TRP A N 1
ATOM 1364 C CA . TRP A 1 176 ? -5.331 6.856 13.378 1.00 97.75 176 TRP A CA 1
ATOM 1365 C C . TRP A 1 176 ? -5.082 6.300 14.779 1.00 97.75 176 TRP A C 1
ATOM 1367 O O . TRP A 1 176 ? -5.706 5.323 15.192 1.00 97.75 176 TRP A O 1
ATOM 1377 N N . VAL A 1 177 ? -4.154 6.918 15.510 1.00 98.06 177 VAL A N 1
ATOM 1378 C CA . VAL A 1 177 ? -3.774 6.481 16.856 1.00 98.06 177 VAL A CA 1
ATOM 1379 C C . VAL A 1 177 ? -4.455 7.358 17.905 1.00 98.06 177 VAL A C 1
ATOM 1381 O O . VAL A 1 177 ? -4.190 8.556 17.992 1.00 98.06 177 VAL A O 1
ATOM 1384 N N . ILE A 1 178 ? -5.307 6.749 18.728 1.00 98.25 178 ILE A N 1
ATOM 1385 C CA . ILE A 1 178 ? -6.001 7.397 19.841 1.00 98.25 178 ILE A CA 1
ATOM 1386 C C . ILE A 1 178 ? -5.214 7.128 21.121 1.00 98.25 178 ILE A C 1
ATOM 1388 O O . ILE A 1 178 ? -5.142 5.994 21.590 1.00 98.25 178 ILE A O 1
ATOM 1392 N N . THR A 1 179 ? -4.605 8.168 21.685 1.00 98.06 179 THR A N 1
ATOM 1393 C CA . THR A 1 179 ? -3.697 8.060 22.842 1.00 98.06 179 THR A CA 1
ATOM 1394 C C . THR A 1 179 ? -4.244 8.685 24.119 1.00 98.06 179 THR A C 1
ATOM 1396 O O . THR A 1 179 ? -3.546 8.690 25.128 1.00 98.06 179 THR A O 1
ATOM 1399 N N . GLN A 1 180 ? -5.466 9.219 24.094 1.00 98.25 180 GLN A N 1
ATOM 1400 C CA . GLN A 1 180 ? -6.093 9.876 25.239 1.00 98.25 180 GLN A CA 1
ATOM 1401 C C . GLN A 1 180 ? -7.512 9.331 25.459 1.00 98.25 180 GLN A C 1
ATOM 1403 O O . GLN A 1 180 ? -8.168 8.966 24.481 1.00 98.25 180 GLN A O 1
ATOM 1408 N N . PRO A 1 181 ? -7.996 9.262 26.714 1.00 98.50 181 PRO A N 1
ATOM 1409 C CA . PRO A 1 181 ? -9.403 8.991 26.994 1.00 98.50 181 PRO A CA 1
ATOM 1410 C C . PRO A 1 181 ? -10.285 10.090 26.395 1.00 98.50 181 PRO A C 1
ATOM 1412 O O . PRO A 1 181 ? -9.885 11.253 26.326 1.00 98.50 181 PRO A O 1
ATOM 1415 N N . GLY A 1 182 ? -11.513 9.747 26.009 1.00 98.44 182 GLY A N 1
ATOM 1416 C CA . GLY A 1 182 ? -12.445 10.734 25.471 1.00 98.44 182 GLY A CA 1
ATOM 1417 C C . GLY A 1 182 ? -13.488 10.156 24.529 1.00 98.44 182 GLY A C 1
ATOM 1418 O O . GLY A 1 182 ? -13.517 8.957 24.257 1.00 98.44 182 GLY A O 1
ATOM 1419 N N . LEU A 1 183 ? -14.355 11.039 24.034 1.00 98.38 183 LEU A N 1
ATOM 1420 C CA . LEU A 1 183 ? -15.380 10.716 23.049 1.00 98.38 183 LEU A CA 1
ATOM 1421 C C . LEU A 1 183 ? -14.901 11.098 21.645 1.00 98.38 183 LEU A C 1
ATOM 1423 O O . LEU A 1 183 ? -14.496 12.233 21.406 1.00 98.38 183 LEU A O 1
ATOM 1427 N N . TYR A 1 184 ? -14.987 10.144 20.724 1.00 98.31 184 TYR A N 1
ATOM 1428 C CA . TYR A 1 184 ? -14.508 10.238 19.352 1.00 98.31 184 TYR A CA 1
ATOM 1429 C C . TYR A 1 184 ? -15.614 9.854 18.368 1.00 98.31 184 TYR A C 1
ATOM 1431 O O . TYR A 1 184 ? -16.327 8.874 18.582 1.00 98.31 184 TYR A O 1
ATOM 1439 N N . GLY A 1 185 ? -15.721 10.600 17.268 1.00 97.56 185 GLY A N 1
ATOM 1440 C CA . GLY A 1 185 ? -16.741 10.407 16.234 1.00 97.56 185 GLY A CA 1
ATOM 1441 C C . GLY A 1 185 ? -17.931 11.372 16.354 1.00 97.56 185 GLY A C 1
ATOM 1442 O O . GLY A 1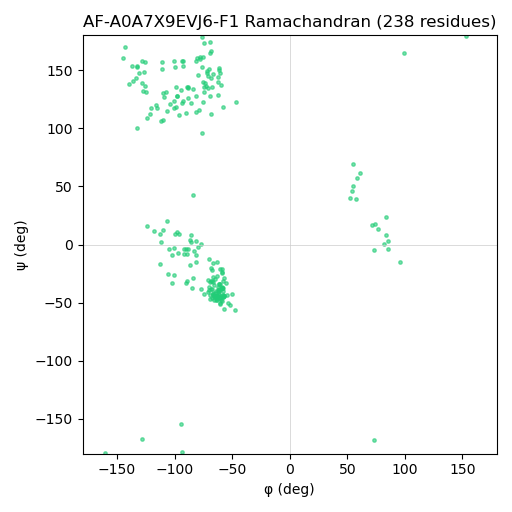 185 ? -18.085 12.050 17.374 1.00 97.56 185 GLY A O 1
ATOM 1443 N N . PRO A 1 186 ? -18.751 11.490 15.297 1.00 97.50 186 PRO A N 1
ATOM 1444 C CA . PRO A 1 186 ? -19.748 12.550 15.175 1.00 97.50 186 PRO A CA 1
ATOM 1445 C C . PRO A 1 186 ? -20.979 12.309 16.057 1.00 97.50 186 PRO A C 1
ATOM 1447 O O . PRO A 1 186 ? -21.351 11.169 16.340 1.00 97.50 186 PRO A O 1
ATOM 1450 N N . ASP A 1 187 ? -21.661 13.383 16.464 1.00 96.31 187 ASP A N 1
ATOM 1451 C CA . ASP A 1 187 ? -22.904 13.295 17.248 1.00 96.31 187 ASP A CA 1
ATOM 1452 C C . ASP A 1 187 ? -24.074 12.687 16.464 1.00 96.31 187 ASP A C 1
ATOM 1454 O O . ASP A 1 187 ? -24.942 12.047 17.057 1.00 96.31 187 ASP A O 1
ATOM 1458 N N . SER A 1 188 ? -24.072 12.835 15.138 1.00 94.94 188 SER A N 1
ATOM 1459 C CA . SER A 1 188 ? -25.064 12.265 14.224 1.00 94.94 188 SER A CA 1
ATOM 1460 C C . SER A 1 188 ? -24.421 11.848 12.897 1.00 94.94 188 SER A C 1
ATOM 1462 O O . SER A 1 188 ? -23.328 12.304 12.560 1.00 94.94 188 SER A O 1
ATOM 1464 N N . GLY A 1 189 ? -25.097 10.978 12.143 1.00 96.00 189 GLY A N 1
ATOM 1465 C CA . GLY A 1 189 ? -24.558 10.404 10.905 1.00 96.00 189 GLY A CA 1
ATOM 1466 C C . GLY A 1 189 ? -23.471 9.355 11.156 1.00 96.00 189 GLY A C 1
ATOM 1467 O O . GLY A 1 189 ? -23.308 8.892 12.280 1.00 96.00 189 GLY A O 1
ATOM 1468 N N . MET A 1 190 ? -22.753 8.965 10.100 1.00 96.75 190 MET A N 1
ATOM 1469 C CA . MET A 1 190 ? -21.623 8.028 10.157 1.00 96.75 190 MET A CA 1
ATOM 1470 C C . MET A 1 190 ? -20.386 8.674 9.531 1.00 96.75 190 MET A C 1
ATOM 1472 O O . MET A 1 190 ? -20.466 9.205 8.425 1.00 96.75 190 MET A O 1
ATOM 1476 N N . ALA A 1 191 ? -19.245 8.606 10.218 1.00 97.44 191 ALA A N 1
ATOM 1477 C CA . ALA A 1 191 ? -17.949 9.002 9.669 1.00 97.44 191 ALA A CA 1
ATOM 1478 C C . ALA A 1 191 ? -17.162 7.776 9.186 1.00 97.44 191 ALA A C 1
ATOM 1480 O O . ALA A 1 191 ? -17.069 6.777 9.897 1.00 97.44 191 ALA A O 1
ATOM 1481 N N . THR A 1 192 ? -16.547 7.859 8.008 1.00 96.12 192 THR A N 1
ATOM 1482 C CA . THR A 1 192 ? -15.669 6.796 7.497 1.00 96.12 192 THR A CA 1
ATOM 1483 C C . THR A 1 192 ? -14.215 7.095 7.845 1.00 96.12 192 THR A C 1
ATOM 1485 O O . THR A 1 192 ? -13.737 8.209 7.633 1.00 96.12 192 THR A O 1
ATOM 1488 N N . ILE A 1 193 ? -13.506 6.094 8.365 1.00 96.25 193 ILE A N 1
ATOM 1489 C CA . ILE A 1 193 ? -12.069 6.139 8.637 1.00 96.25 193 ILE A CA 1
ATOM 1490 C C . ILE A 1 193 ? -11.371 5.209 7.641 1.00 96.25 193 ILE A C 1
ATOM 1492 O O . ILE A 1 193 ? -11.448 3.986 7.759 1.00 96.25 193 ILE A O 1
ATOM 1496 N N . ASP A 1 194 ? -10.671 5.798 6.669 1.00 93.06 194 ASP A N 1
ATOM 1497 C CA . ASP A 1 194 ? -9.982 5.093 5.573 1.00 93.06 194 ASP A CA 1
ATOM 1498 C C . ASP A 1 194 ? -8.577 4.594 5.973 1.00 93.06 194 ASP A C 1
ATOM 1500 O O . ASP A 1 194 ? -7.587 4.743 5.241 1.00 93.06 194 ASP A O 1
ATOM 1504 N N . SER A 1 195 ? -8.466 4.045 7.183 1.00 95.50 195 SER A N 1
ATOM 1505 C CA . SER A 1 195 ? -7.237 3.481 7.743 1.00 95.50 195 SER A CA 1
ATOM 1506 C C . SER A 1 195 ? -7.542 2.530 8.904 1.00 95.50 195 SER A C 1
ATOM 1508 O O . SER A 1 195 ? -8.700 2.279 9.243 1.00 95.50 195 SER A O 1
ATOM 1510 N N . ASN A 1 196 ? -6.490 1.967 9.498 1.00 97.12 196 ASN A N 1
ATOM 1511 C CA . ASN A 1 196 ? -6.604 1.286 10.782 1.00 97.12 196 ASN A CA 1
ATOM 1512 C C . ASN A 1 196 ? -6.827 2.309 11.904 1.00 97.12 196 ASN A C 1
ATOM 1514 O O . ASN A 1 196 ? -6.287 3.416 11.855 1.00 97.12 196 ASN A O 1
ATOM 1518 N N . VAL A 1 197 ? -7.539 1.906 12.953 1.00 98.31 197 VAL A N 1
ATOM 1519 C CA . VAL A 1 197 ? -7.639 2.658 14.209 1.00 98.31 197 VAL A CA 1
ATOM 1520 C C . VAL A 1 197 ? -6.879 1.905 15.287 1.00 98.31 197 VAL A C 1
ATOM 1522 O O . VAL A 1 197 ? -7.138 0.726 15.505 1.00 98.31 197 VAL A O 1
ATOM 1525 N N . VAL A 1 198 ? -5.959 2.582 15.973 1.00 98.19 198 VAL A N 1
ATOM 1526 C CA . VAL A 1 198 ? -5.187 2.012 17.084 1.00 98.19 198 VAL A CA 1
ATOM 1527 C C . VAL A 1 198 ? -5.552 2.742 18.369 1.00 98.19 198 VAL A C 1
ATOM 1529 O O . VAL A 1 198 ? -5.291 3.937 18.496 1.00 98.19 198 VAL A O 1
ATOM 1532 N N . ILE A 1 199 ? -6.123 2.036 19.340 1.00 98.38 199 ILE A N 1
ATOM 1533 C CA . ILE A 1 199 ? -6.495 2.603 20.639 1.00 98.38 199 ILE A CA 1
ATOM 1534 C C . ILE A 1 199 ? -5.409 2.269 21.657 1.00 98.38 199 ILE A C 1
ATOM 1536 O O . ILE A 1 199 ? -5.148 1.104 21.930 1.00 98.38 199 ILE A O 1
ATOM 1540 N N . LYS A 1 200 ? -4.771 3.298 22.220 1.00 98.06 200 LYS A N 1
ATOM 1541 C CA . LYS A 1 200 ? -3.667 3.196 23.191 1.00 98.06 200 LYS A CA 1
ATOM 1542 C C . LYS A 1 200 ? -3.992 3.813 24.554 1.00 98.06 200 LYS A C 1
ATOM 1544 O O . LYS A 1 200 ? -3.087 4.007 25.359 1.00 98.06 200 LYS A O 1
ATOM 1549 N N . ALA A 1 201 ? -5.255 4.144 24.812 1.00 98.00 201 ALA A N 1
ATOM 1550 C CA . ALA A 1 201 ? -5.700 4.672 26.096 1.00 98.00 201 ALA A CA 1
ATOM 1551 C C . ALA A 1 201 ? -7.013 4.015 26.544 1.00 98.00 201 ALA A C 1
ATOM 1553 O O . ALA A 1 201 ? -7.894 3.797 25.708 1.00 98.00 201 ALA A O 1
ATOM 1554 N N . PRO A 1 202 ? -7.171 3.720 27.848 1.00 97.88 202 PRO A N 1
ATOM 1555 C CA . PRO A 1 202 ? -8.461 3.339 28.407 1.00 97.88 202 PRO A CA 1
ATOM 1556 C C . PRO A 1 202 ? -9.415 4.543 28.412 1.00 97.88 202 PRO A C 1
ATOM 1558 O O . PRO A 1 202 ? -8.984 5.687 28.284 1.00 97.88 202 PRO A O 1
ATOM 1561 N N . GLY A 1 203 ? -10.715 4.307 28.591 1.00 98.06 203 GLY A N 1
ATOM 1562 C CA . GLY A 1 203 ? -11.728 5.367 28.658 1.00 98.06 203 GLY A CA 1
ATOM 1563 C C . GLY A 1 203 ? -12.055 6.007 27.305 1.00 98.06 203 GLY A C 1
ATOM 1564 O O . GLY A 1 203 ? -12.612 7.104 27.257 1.00 98.06 203 GLY A O 1
ATOM 1565 N N . VAL A 1 204 ? -11.701 5.348 26.200 1.00 98.62 204 VAL A N 1
ATOM 1566 C CA . VAL A 1 204 ? -12.060 5.782 24.847 1.00 98.62 204 VAL A CA 1
ATOM 1567 C C . VAL A 1 204 ? -13.487 5.346 24.532 1.00 98.62 204 VAL A C 1
ATOM 1569 O O . VAL A 1 204 ? -13.837 4.175 24.661 1.00 98.62 204 VAL A O 1
ATOM 1572 N N . ILE A 1 205 ? -14.308 6.291 24.087 1.00 98.56 205 ILE A N 1
ATOM 1573 C CA . ILE A 1 205 ? -15.637 6.051 23.532 1.00 98.56 205 ILE A CA 1
ATOM 1574 C C . ILE A 1 205 ? -15.577 6.402 22.050 1.00 98.56 205 ILE A C 1
ATOM 1576 O O . ILE A 1 205 ? -15.545 7.579 21.700 1.00 98.56 205 ILE A O 1
ATOM 1580 N N . LEU A 1 206 ? -15.584 5.401 21.177 1.00 98.38 206 LEU A N 1
ATOM 1581 C CA . LEU A 1 206 ? -15.682 5.609 19.735 1.00 98.38 206 LEU A CA 1
ATOM 1582 C C . LEU A 1 206 ? -17.135 5.413 19.307 1.00 98.38 206 LEU A C 1
ATOM 1584 O O . LEU A 1 206 ? -17.744 4.394 19.641 1.00 98.38 206 LEU A O 1
ATOM 1588 N N . LYS A 1 207 ? -17.706 6.386 18.594 1.00 98.44 207 LYS A N 1
ATOM 1589 C CA . LYS A 1 207 ? -19.097 6.323 18.150 1.00 98.44 207 LYS A CA 1
ATOM 1590 C C . LYS A 1 207 ? -19.290 6.681 16.685 1.00 98.44 207 LYS A C 1
ATOM 1592 O O . LYS A 1 207 ? -18.559 7.514 16.163 1.00 98.44 207 LYS A O 1
ATOM 1597 N N . ASN A 1 208 ? -20.343 6.132 16.080 1.00 98.44 208 ASN A N 1
ATOM 1598 C CA . ASN A 1 208 ? -20.861 6.557 14.777 1.00 98.44 208 ASN A CA 1
ATOM 1599 C C . ASN A 1 208 ? -19.797 6.552 13.665 1.00 98.44 208 ASN A C 1
ATOM 1601 O O . ASN A 1 208 ? -19.643 7.523 12.917 1.00 98.44 208 ASN A O 1
ATOM 1605 N N . THR A 1 209 ? -19.020 5.474 13.583 1.00 98.31 209 THR A N 1
ATOM 1606 C CA . THR A 1 209 ? -17.895 5.365 12.648 1.00 98.31 209 THR A CA 1
ATOM 1607 C C . THR A 1 209 ? -17.881 4.034 11.912 1.00 98.31 209 THR A C 1
ATOM 1609 O O . THR A 1 209 ? -18.169 2.983 12.480 1.00 98.31 209 THR A O 1
ATOM 1612 N N . THR A 1 210 ? -17.489 4.073 10.642 1.00 98.12 210 THR A N 1
ATOM 1613 C CA . THR A 1 210 ? -17.098 2.892 9.871 1.00 98.12 210 THR A CA 1
ATOM 1614 C C . THR A 1 210 ? -15.586 2.922 9.694 1.00 98.12 210 THR A C 1
ATOM 1616 O O . THR A 1 210 ? -15.047 3.816 9.044 1.00 98.12 210 THR A O 1
ATOM 1619 N N . ILE A 1 211 ? -14.891 1.950 10.274 1.00 97.94 211 ILE A N 1
ATOM 1620 C CA . ILE A 1 211 ? -13.452 1.751 10.114 1.00 97.94 211 ILE A CA 1
ATOM 1621 C C . ILE A 1 211 ? -13.251 0.816 8.922 1.00 97.94 211 ILE A C 1
ATOM 1623 O O . ILE A 1 211 ? -13.629 -0.353 8.986 1.00 97.94 211 ILE A O 1
ATOM 1627 N N . GLN A 1 212 ? -12.657 1.321 7.837 1.00 95.31 212 GLN A N 1
ATOM 1628 C CA . GLN A 1 212 ? -12.335 0.491 6.668 1.00 95.31 212 GLN A CA 1
ATOM 1629 C C . GLN A 1 212 ? -11.245 -0.534 6.987 1.00 95.31 212 GLN A C 1
ATOM 1631 O O . GLN A 1 212 ? -11.239 -1.627 6.431 1.00 95.31 212 GLN A O 1
ATOM 1636 N N . GLY A 1 213 ? -10.326 -0.184 7.891 1.00 94.94 213 GLY A N 1
ATOM 1637 C CA . GLY A 1 213 ? -9.268 -1.079 8.324 1.00 94.94 213 GLY A CA 1
ATOM 1638 C C . GLY A 1 213 ? -9.545 -1.872 9.583 1.00 94.94 213 GLY A C 1
ATOM 1639 O O . GLY A 1 213 ? -10.681 -2.183 9.935 1.00 94.94 213 GLY A O 1
ATOM 1640 N N . CYS A 1 214 ? -8.452 -2.240 10.239 1.00 96.69 214 CYS A N 1
ATOM 1641 C CA . CYS A 1 214 ? -8.482 -2.965 11.497 1.00 96.69 214 CYS A CA 1
ATOM 1642 C C . CYS A 1 214 ? -8.767 -2.006 12.656 1.00 96.69 214 CYS A C 1
ATOM 1644 O O . CYS A 1 214 ? -8.282 -0.870 12.664 1.00 96.69 214 CYS A O 1
ATOM 1646 N N . LEU A 1 215 ? -9.484 -2.497 13.663 1.00 97.88 215 LEU A N 1
ATOM 1647 C CA . LEU A 1 215 ? -9.475 -1.902 14.996 1.00 97.88 215 LEU A CA 1
ATOM 1648 C C . LEU A 1 215 ? -8.425 -2.639 15.829 1.00 97.88 215 LEU A C 1
ATOM 1650 O O . LEU A 1 215 ? -8.491 -3.856 15.967 1.00 97.88 215 LEU A O 1
ATOM 1654 N N . ILE A 1 216 ? -7.443 -1.918 16.358 1.00 97.44 216 ILE A N 1
ATOM 1655 C CA . ILE A 1 216 ? -6.295 -2.490 17.061 1.00 97.44 216 ILE A CA 1
ATOM 1656 C C . ILE A 1 216 ? -6.271 -1.941 18.487 1.00 97.44 216 ILE A C 1
ATOM 1658 O O . ILE A 1 216 ? -6.093 -0.739 18.695 1.00 97.44 216 ILE A O 1
ATOM 1662 N N . TYR A 1 217 ? -6.409 -2.820 19.472 1.00 97.62 217 TYR A N 1
ATOM 1663 C CA . TYR A 1 217 ? -6.126 -2.505 20.865 1.00 97.62 217 TYR A CA 1
ATOM 1664 C C . TYR A 1 217 ? -4.615 -2.557 21.076 1.00 97.62 217 TYR A C 1
ATOM 1666 O O . TYR A 1 217 ? -3.977 -3.589 20.872 1.00 97.62 217 TYR A O 1
ATOM 1674 N N . GLY A 1 218 ? -4.028 -1.409 21.409 1.00 95.19 218 GLY A N 1
ATOM 1675 C CA . GLY A 1 218 ? -2.605 -1.299 21.694 1.00 95.19 218 GLY A CA 1
ATOM 1676 C C . GLY A 1 218 ? -2.224 -2.018 22.986 1.00 95.19 218 GLY A C 1
ATOM 1677 O O . GLY A 1 218 ? -3.079 -2.336 23.811 1.00 95.19 218 GLY A O 1
ATOM 1678 N N . ILE A 1 219 ? -0.918 -2.212 23.171 1.00 93.62 219 ILE A N 1
ATOM 1679 C CA . ILE A 1 219 ? -0.339 -2.934 24.312 1.00 93.62 219 ILE A CA 1
ATOM 1680 C C . ILE A 1 219 ? -0.960 -2.472 25.637 1.00 93.62 219 ILE A C 1
ATOM 1682 O O . ILE A 1 219 ? -0.899 -1.292 25.991 1.00 93.62 219 ILE A O 1
ATOM 1686 N N . GLY A 1 220 ? -1.527 -3.424 26.379 1.00 94.31 220 GLY A N 1
ATOM 1687 C CA . GLY A 1 220 ? -2.108 -3.200 27.704 1.00 94.31 220 GLY A CA 1
ATOM 1688 C C . GLY A 1 220 ? -3.530 -2.628 27.716 1.00 94.31 220 GLY A C 1
ATOM 1689 O O . GLY A 1 220 ? -4.077 -2.438 28.803 1.00 94.31 220 GLY A O 1
ATOM 1690 N N . ILE A 1 221 ? -4.145 -2.382 26.553 1.00 97.25 221 ILE A N 1
ATOM 1691 C CA . ILE A 1 221 ? -5.551 -1.979 26.459 1.00 97.25 221 ILE A CA 1
ATOM 1692 C C . ILE A 1 221 ? -6.435 -3.215 26.371 1.00 97.25 221 ILE A C 1
ATOM 1694 O O . ILE A 1 221 ? -6.268 -4.061 25.495 1.00 97.25 221 ILE A O 1
ATOM 1698 N N . ARG A 1 222 ? -7.408 -3.294 27.275 1.00 95.06 222 ARG A N 1
ATOM 1699 C CA . ARG A 1 222 ? -8.434 -4.336 27.264 1.00 95.06 222 ARG A CA 1
ATOM 1700 C C . ARG A 1 222 ? -9.729 -3.818 26.648 1.00 95.06 222 ARG A C 1
ATOM 1702 O O . ARG A 1 222 ? -10.040 -2.631 26.751 1.00 95.06 222 ARG A O 1
ATOM 1709 N N . GLU A 1 223 ? -10.518 -4.719 26.071 1.00 94.19 223 GLU A N 1
ATOM 1710 C CA . GLU A 1 223 ? -11.797 -4.369 25.442 1.00 94.19 223 GLU A CA 1
ATOM 1711 C C . GLU A 1 223 ? -12.778 -3.702 26.422 1.00 94.19 223 GLU A C 1
ATOM 1713 O O . GLU A 1 223 ? -13.440 -2.736 26.054 1.00 94.19 223 GLU A O 1
ATOM 1718 N N . ASP A 1 224 ? -12.813 -4.136 27.691 1.00 96.00 224 ASP A N 1
ATOM 1719 C CA . ASP A 1 224 ? -13.684 -3.574 28.741 1.00 96.00 224 ASP A CA 1
ATOM 1720 C C . ASP A 1 224 ? -13.378 -2.103 29.072 1.00 96.00 224 ASP A C 1
ATOM 1722 O O . ASP A 1 224 ? -14.188 -1.415 29.692 1.00 96.00 224 ASP A O 1
ATOM 1726 N N . GLN A 1 225 ? -12.218 -1.601 28.647 1.00 97.12 225 GLN A N 1
ATOM 1727 C CA . GLN A 1 225 ? -11.785 -0.225 28.867 1.00 97.12 225 GLN A CA 1
ATOM 1728 C C . GLN A 1 225 ? -12.181 0.719 27.725 1.00 97.12 225 GLN A C 1
ATOM 1730 O O . GLN A 1 225 ? -11.925 1.922 27.818 1.00 97.12 225 GLN A O 1
ATOM 1735 N N . VAL A 1 226 ? -12.788 0.206 26.653 1.00 98.19 226 VAL A N 1
ATOM 1736 C CA . VAL A 1 226 ? -13.162 0.970 25.460 1.00 98.19 226 VAL A CA 1
ATOM 1737 C C . VAL A 1 226 ? -14.633 0.737 25.149 1.00 98.19 226 VAL A C 1
ATOM 1739 O O . VAL A 1 226 ? -15.109 -0.389 25.086 1.00 98.19 226 VAL A O 1
ATOM 1742 N N . THR A 1 227 ? -15.381 1.810 24.910 1.00 98.50 227 THR A N 1
ATOM 1743 C CA . THR A 1 227 ? -16.790 1.717 24.517 1.00 98.50 227 THR A CA 1
ATOM 1744 C C . THR A 1 227 ? -16.944 1.990 23.025 1.00 98.50 227 THR A C 1
ATOM 1746 O O . THR A 1 227 ? -16.647 3.088 22.560 1.00 98.50 227 THR A O 1
ATOM 1749 N N . LEU A 1 228 ? -17.480 1.026 22.278 1.00 98.25 228 LEU A N 1
ATOM 1750 C CA . LEU A 1 228 ? -17.860 1.201 20.874 1.00 98.25 228 LEU A CA 1
ATOM 1751 C C . LEU A 1 228 ? -19.378 1.411 20.776 1.00 98.25 228 LEU A C 1
ATOM 1753 O O . LEU A 1 228 ? -20.151 0.585 21.255 1.00 98.25 228 LEU A O 1
ATOM 1757 N N . ARG A 1 229 ? -19.829 2.516 20.172 1.00 98.12 229 ARG A N 1
ATOM 1758 C CA . ARG A 1 229 ? -21.260 2.840 20.002 1.00 98.12 229 ARG A CA 1
ATOM 1759 C C . ARG A 1 229 ? -21.588 3.056 18.533 1.00 98.12 229 ARG A C 1
ATOM 1761 O O . ARG A 1 229 ? -21.211 4.079 17.980 1.00 98.12 229 ARG A O 1
ATOM 1768 N N . ASN A 1 230 ? -22.321 2.137 17.907 1.00 97.81 230 ASN A N 1
ATOM 1769 C CA . ASN A 1 230 ? -22.605 2.224 16.468 1.00 97.81 230 ASN A CA 1
ATOM 1770 C C . ASN A 1 230 ? -21.302 2.347 15.640 1.00 97.81 230 ASN A C 1
ATOM 1772 O O . ASN A 1 230 ? -21.123 3.267 14.844 1.00 97.81 230 ASN A O 1
ATOM 1776 N N . VAL A 1 231 ? -20.353 1.446 15.914 1.00 98.25 231 VAL A N 1
ATOM 1777 C CA . VAL A 1 231 ? -19.081 1.339 15.189 1.00 98.25 231 VAL A CA 1
ATOM 1778 C C . VAL A 1 231 ? -19.125 0.090 14.321 1.00 98.25 231 VAL A C 1
ATOM 1780 O O . VAL A 1 231 ? -19.467 -0.987 14.806 1.00 98.25 231 VAL A O 1
ATOM 1783 N N . GLN A 1 232 ? -18.765 0.234 13.052 1.00 97.94 232 GLN A N 1
ATOM 1784 C CA . GLN A 1 232 ? -18.590 -0.872 12.116 1.00 97.94 232 GLN A CA 1
ATOM 1785 C C . GLN A 1 232 ? -17.103 -1.012 11.801 1.00 97.94 232 GLN A C 1
ATOM 1787 O O . GLN A 1 232 ? -16.454 -0.023 11.466 1.00 97.94 232 GLN A O 1
ATOM 1792 N N . VAL A 1 233 ? -16.561 -2.224 11.899 1.00 97.19 233 VAL A N 1
ATOM 1793 C CA . VAL A 1 233 ? -15.163 -2.518 11.558 1.00 97.19 233 VAL A CA 1
ATOM 1794 C C . VAL A 1 233 ? -15.166 -3.485 10.384 1.00 97.19 233 VAL A C 1
ATOM 1796 O O . VAL A 1 233 ? -15.744 -4.565 10.482 1.00 97.19 233 VAL A O 1
ATOM 1799 N N . MET A 1 234 ? -14.571 -3.076 9.264 1.00 94.88 234 MET A N 1
ATOM 1800 C CA . MET A 1 234 ? -14.523 -3.894 8.049 1.00 94.88 234 MET A CA 1
ATOM 1801 C C . MET A 1 234 ? -13.363 -4.895 8.063 1.00 94.88 234 MET A C 1
ATOM 1803 O O . MET A 1 234 ? -13.458 -5.949 7.436 1.00 94.88 234 MET A O 1
ATOM 1807 N N . GLY A 1 235 ? -12.273 -4.568 8.763 1.00 92.44 235 GLY A N 1
ATOM 1808 C CA . GLY A 1 235 ? -11.153 -5.473 9.002 1.00 92.44 235 GLY A CA 1
ATOM 1809 C C . GLY A 1 235 ? -11.260 -6.243 10.325 1.00 92.44 235 GLY A C 1
ATOM 1810 O O . GLY A 1 235 ? -12.213 -6.067 11.087 1.00 92.44 235 GLY A O 1
ATOM 1811 N N . PRO A 1 236 ? -10.257 -7.081 10.635 1.00 94.44 236 PRO A N 1
ATOM 1812 C CA . PRO A 1 236 ? -10.171 -7.760 11.922 1.00 94.44 236 PRO A CA 1
ATOM 1813 C C . PRO A 1 236 ? -10.063 -6.789 13.105 1.00 94.44 236 PRO A C 1
ATOM 1815 O O . PRO A 1 236 ? -9.491 -5.699 12.994 1.00 94.44 236 PRO A O 1
ATOM 1818 N N . VAL A 1 237 ? -10.558 -7.233 14.260 1.00 96.31 237 VAL A N 1
ATOM 1819 C CA . VAL A 1 237 ? -10.260 -6.622 15.559 1.00 96.31 237 VAL A CA 1
ATOM 1820 C C . VAL A 1 237 ? -9.058 -7.357 16.151 1.00 96.31 237 VAL A C 1
ATOM 1822 O O . VAL A 1 237 ? -9.079 -8.583 16.260 1.00 96.31 237 VAL A O 1
ATOM 1825 N N . LEU A 1 238 ? -7.992 -6.627 16.482 1.0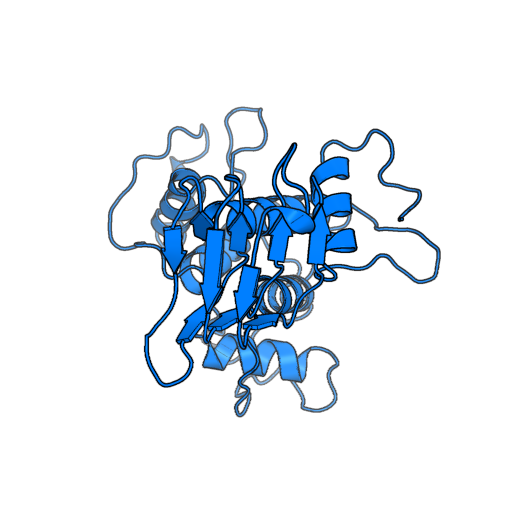0 95.12 238 LEU A N 1
ATOM 1826 C CA . LEU A 1 238 ? -6.693 -7.182 16.873 1.00 95.12 238 LEU A CA 1
ATOM 1827 C C . LEU A 1 238 ? -6.227 -6.639 18.225 1.00 95.12 238 LEU A C 1
ATOM 1829 O O . LEU A 1 238 ? -6.604 -5.540 18.628 1.00 95.12 238 LEU A O 1
ATOM 1833 N N . HIS A 1 239 ? -5.345 -7.394 18.878 1.00 93.38 239 HIS A N 1
ATOM 1834 C CA . HIS A 1 239 ? -4.715 -7.043 20.150 1.00 93.38 239 HIS A CA 1
ATOM 1835 C C . HIS A 1 239 ? -3.194 -7.126 20.010 1.00 93.38 239 HIS A C 1
ATOM 1837 O O . HIS A 1 239 ? -2.692 -8.073 19.399 1.00 93.38 239 HIS A O 1
ATOM 1843 N N . GLN A 1 240 ? -2.486 -6.130 20.548 1.00 85.12 240 GLN A N 1
ATOM 1844 C CA . GLN A 1 240 ? -1.020 -6.076 20.613 1.00 85.12 240 GLN A CA 1
ATOM 1845 C C . GLN A 1 240 ? -0.482 -6.421 22.000 1.00 85.12 240 GLN A C 1
ATOM 1847 O O . GLN A 1 240 ? -1.153 -6.088 23.003 1.00 85.12 240 GLN A O 1
#

Foldseek 3Di:
DAPPCVVPPLNVLVVVCVQFVLDDCDPVRHNQQFDFDFQLVLLSSLCSLQVLQDFDDQQAPPADPPDPSNRSNRSLVVLPLDDPDPVRHRRRGDGDFLLNSLSSLCSSLVFDLPDQADDQAPCLVVDDPVRNSSNRRLVVLPLDDCPPPRHNRRGDTQGNSSSSSSSSSSLVSLEAEAQDADEADDPDAAAERSGEYEYNDFNHEYERYEYAGEDEDEPPDDPVRYHYYHYHYNTYHYYD

Radius of gyration: 19.05 Å; Cα contacts (8 Å, |Δi|>4): 461; chains: 1; bounding box: 50×44×55 Å

pLDDT: mean 96.19, std 2.93, range [83.44, 98.75]

Secondary structure (DSSP, 8-state):
--STTTT-TTHHHHHHHHHTTS----TTS---TTSB-BHHHHHHHHHHHHT---------TT--TTSTTHHHHHHHHHHT-----TTS---TTSBPBHHHHHHHHHHHTT---SS------TTGGGS-HHHHHHHHHHHHHTS----SSS---TTSBPBHHHHHHHHHHHHHHHSEEE-S-EEES-SSS-EEE-S-EEE-SSSEEEEEEEESS-EEE-TT--GGGEEEEEEEESS-EEE-

Sequence (240 aa):
MPNDISGHWAHKHIESMVAQGVIAGYPDGTFRPDNAITRAEFVSMINRSFYFMQKGFVHYSDVGEGDWFYNEVARAQIAGYIKGNPDGTFLPNKEITRQEAAVMLAKALRLDTTSYIPLTFTDARYIPEWSYNAIGAVVKYGCMSGLGDGSFQPTALCSKAQAAVMLDLAREKKAWVITQPGLYGPDSGMATIDSNVVIKAPGVILKNTTIQGCLIYGIGIREDQVTLRNVQVMGPVLHQ

Nearest PDB structures (foldseek):
  3pyw-assembly1_A  TM=8.395E-01  e=4.141E-12  Bacillus anthracis
  6bt4-assembly1_A  TM=8.462E-01  e=4.512E-10  Bacillus anthracis
  7sv5-assembly2_B  TM=8.498E-01  e=1.287E-08  Paenibacillus alvei
  6cwf-assembly1_A  TM=8.489E-01  e=1.139E-08  Paenibacillus alvei
  6cwi-assembly1_A  TM=8.481E-01  e=1.211E-08  Paenibacillus alvei

Solvent-accessible surface area (backbone atoms only — not comparable to full-atom values): 13054 Å² total; per-residue (Å²): 129,51,72,76,38,74,93,41,93,46,31,70,36,48,50,52,32,40,73,57,68,46,49,80,56,47,98,88,41,35,60,59,47,80,44,67,32,28,40,39,56,51,42,44,44,49,31,52,66,64,68,52,76,60,66,58,86,68,83,34,84,74,54,50,90,86,42,92,48,32,66,38,53,12,13,34,51,67,66,59,29,56,78,62,48,97,89,38,34,67,56,42,81,41,69,29,27,40,36,58,50,28,38,32,50,22,42,65,68,65,51,71,50,82,57,87,52,92,68,87,35,79,49,47,91,74,50,53,76,96,34,40,24,21,44,33,32,28,40,73,71,58,28,46,76,54,79,80,85,50,29,62,55,51,80,43,70,30,22,43,33,57,54,37,39,29,50,43,40,41,43,61,70,59,30,49,73,41,70,59,58,44,83,42,67,51,99,68,74,73,47,78,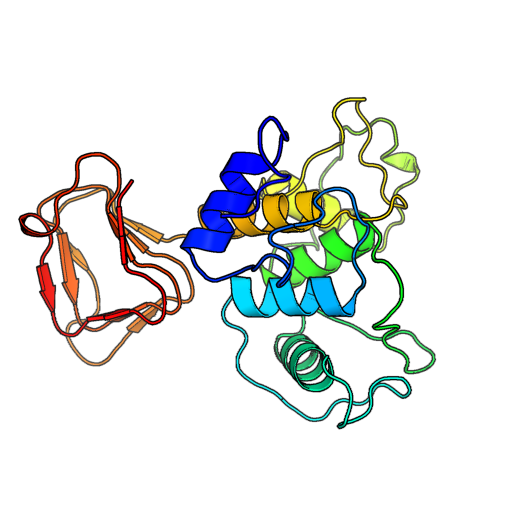38,91,31,29,39,34,38,60,35,56,58,25,33,42,26,21,30,37,31,60,23,33,42,31,32,27,72,89,49,55,70,94,38,46,47,76,42,72,58,45,63,71,34,50,79,45,78,87